Protein AF-A0A371PZ53-F1 (afdb_monomer_lite)

InterPro domains:
  IPR001845 HTH ArsR-type DNA-binding domain [SM00418] (107-179)
  IPR011991 ArsR-like helix-turn-helix domain [cd00090] (114-174)
  IPR036388 Winged helix-like DNA-binding domain superfamily [G3DSA:1.10.10.10] (114-191)
  IPR036390 Winged helix DNA-binding domain superfamily [SSF46785] (124-175)
  IPR051011 Metal-responsive transcriptional regulator [PTHR43132] (109-172)

Organism: Streptomyces inhibens (NCBI:txid2293571)

Foldseek 3Di:
DPPCPVVFVVLQVVQVVVLVVCCVPPNPQVSQCLQAVQWHQDPLAIGGPDPDGDGDDSPFDEAEAEGCPDPAWDWDADPVNPRTIYTYGYGDDPPDPRPRVLAFLVVVCVVLNRLLRSLQSVQQDWDFLVRSCVNVVHPSVVSVVSVVVCVVVQQWDWDDDPPTIIIHGDPVVVCVVPVSVPCVVPPPDDDDDDDDDDDDDDDDDDDDDDD

Sequence (211 aa):
MAPLWPSIVASAEADVDHRARIIARSGLHTALNSLHWQITYRCCALHLESEQQIGVAGSTDITLFPSALAHSWLVSVDPWQERGIYLIYPTRRPNGPDRSARGTDPLLGSVIGHSRSALLADLDVPRTTTQLADRQHLGSSTVSYHLTHLLRAGLVTRVREGSRVYYQRTANADRLCVRSTRDDGARGLRRDRPVRPAPRPAAYHEGVVSA

Structure (mmCIF, N/CA/C/O backbone):
data_AF-A0A371PZ53-F1
#
_entry.id   AF-A0A371PZ53-F1
#
loop_
_atom_site.group_PDB
_atom_site.id
_atom_site.type_symbol
_atom_site.label_atom_id
_atom_site.label_alt_id
_atom_site.label_comp_id
_atom_site.label_asym_id
_atom_site.label_entity_id
_atom_site.label_seq_id
_atom_site.pdbx_PDB_ins_code
_atom_site.Cartn_x
_atom_site.Cartn_y
_atom_site.Cartn_z
_atom_site.occupancy
_atom_site.B_iso_or_equiv
_atom_site.auth_seq_id
_atom_site.auth_comp_id
_atom_site.auth_asym_id
_atom_site.auth_atom_id
_atom_site.pdbx_PDB_model_num
ATOM 1 N N . MET A 1 1 ? 12.881 -24.826 14.738 1.00 50.72 1 MET A N 1
ATOM 2 C CA . MET A 1 1 ? 12.857 -23.608 13.898 1.00 50.72 1 MET A CA 1
ATOM 3 C C . MET A 1 1 ? 12.914 -24.067 12.450 1.00 50.72 1 MET A C 1
ATOM 5 O O . MET A 1 1 ? 13.962 -24.532 12.030 1.00 50.72 1 MET A O 1
ATOM 9 N N . ALA A 1 2 ? 11.787 -24.090 11.731 1.00 55.72 2 ALA A N 1
ATOM 10 C CA . ALA A 1 2 ? 11.793 -24.520 10.329 1.00 55.72 2 ALA A CA 1
ATOM 11 C C . ALA A 1 2 ? 12.641 -23.537 9.495 1.00 55.72 2 ALA A C 1
ATOM 13 O O . ALA A 1 2 ? 12.532 -22.330 9.732 1.00 55.72 2 ALA A O 1
ATOM 14 N N . PRO A 1 3 ? 13.487 -23.996 8.554 1.00 56.94 3 PRO A N 1
ATOM 15 C CA . PRO A 1 3 ? 14.277 -23.092 7.734 1.00 56.94 3 PRO A CA 1
ATOM 16 C C . PRO A 1 3 ? 13.325 -22.392 6.762 1.00 56.94 3 PRO A C 1
ATOM 18 O O . PRO A 1 3 ? 12.935 -22.947 5.745 1.00 56.94 3 PRO A O 1
ATOM 21 N N . LEU A 1 4 ? 12.912 -21.169 7.094 1.00 77.75 4 LEU A N 1
ATOM 22 C CA . LEU A 1 4 ? 12.041 -20.333 6.255 1.00 77.75 4 LEU A CA 1
ATOM 23 C C . LEU A 1 4 ? 12.749 -19.852 4.976 1.00 77.75 4 LEU A C 1
ATOM 25 O O . LEU A 1 4 ? 12.107 -19.339 4.063 1.00 77.75 4 LEU A O 1
ATOM 29 N N . TRP A 1 5 ? 14.06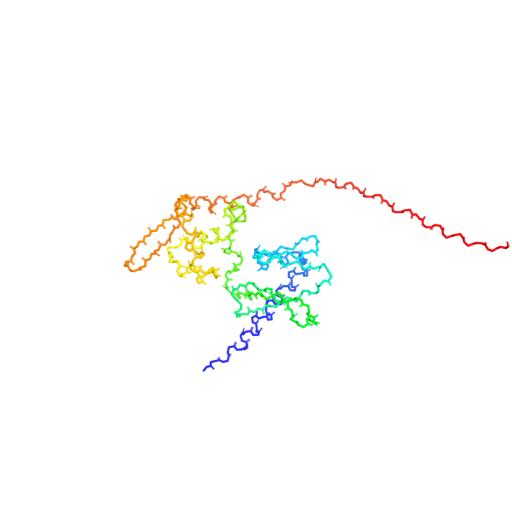9 -20.032 4.902 1.00 81.38 5 TRP A N 1
ATOM 30 C CA . TRP A 1 5 ? 14.922 -19.522 3.836 1.00 81.38 5 TRP A CA 1
ATOM 31 C C . TRP A 1 5 ? 14.533 -19.986 2.422 1.00 81.38 5 TRP A C 1
ATOM 33 O O . TRP A 1 5 ? 14.364 -19.119 1.566 1.00 81.38 5 TRP A O 1
ATOM 43 N N . PRO A 1 6 ? 14.278 -21.283 2.149 1.00 85.12 6 PRO A N 1
ATOM 44 C CA . PRO A 1 6 ? 13.849 -21.719 0.820 1.00 85.12 6 PRO A CA 1
ATOM 45 C C . PRO A 1 6 ? 12.535 -21.064 0.377 1.00 85.12 6 PRO A C 1
ATOM 47 O O . PRO A 1 6 ? 12.371 -20.735 -0.792 1.00 85.12 6 PRO A O 1
ATOM 50 N N . SER A 1 7 ? 11.615 -20.802 1.313 1.00 79.31 7 SER A N 1
ATOM 51 C CA . SER A 1 7 ? 10.360 -20.105 1.008 1.00 79.31 7 SER A CA 1
ATOM 52 C C . SER A 1 7 ? 10.575 -18.625 0.688 1.00 79.31 7 SER A C 1
ATOM 54 O O . SER A 1 7 ? 9.835 -18.075 -0.126 1.00 79.31 7 SER A O 1
ATOM 56 N N . ILE A 1 8 ? 11.546 -17.973 1.333 1.00 81.12 8 ILE A N 1
ATOM 57 C CA . ILE A 1 8 ? 11.903 -16.575 1.058 1.00 81.12 8 ILE A CA 1
ATOM 58 C C . ILE A 1 8 ? 12.501 -16.463 -0.346 1.00 81.12 8 ILE A C 1
ATOM 60 O O . ILE A 1 8 ? 12.058 -15.618 -1.122 1.00 81.12 8 ILE A O 1
ATOM 64 N N . VAL A 1 9 ? 13.446 -17.347 -0.682 1.00 85.31 9 VAL A N 1
ATOM 65 C CA . VAL A 1 9 ? 14.087 -17.390 -2.005 1.00 85.31 9 VAL A CA 1
ATOM 66 C C . VAL A 1 9 ? 13.053 -17.659 -3.098 1.00 85.31 9 VAL A C 1
ATOM 68 O O . VAL A 1 9 ? 12.928 -16.854 -4.018 1.00 85.31 9 VAL A O 1
ATOM 71 N N . ALA A 1 10 ? 12.221 -18.693 -2.940 1.00 84.94 10 ALA A N 1
ATOM 72 C CA . ALA A 1 10 ? 11.182 -19.024 -3.916 1.00 84.94 10 ALA A CA 1
ATOM 73 C C . ALA A 1 10 ? 10.180 -17.873 -4.136 1.00 84.94 10 ALA A C 1
ATOM 75 O O . ALA A 1 10 ? 9.709 -17.649 -5.251 1.00 84.94 10 ALA A O 1
ATOM 76 N N . SER A 1 11 ? 9.857 -17.113 -3.083 1.00 83.38 11 SER A N 1
ATOM 77 C CA . SER A 1 11 ? 8.980 -15.942 -3.194 1.00 83.38 11 SER A CA 1
ATOM 78 C C . SER A 1 11 ? 9.626 -14.797 -3.978 1.00 83.38 11 SER A C 1
ATOM 80 O O . SER A 1 11 ? 8.922 -14.084 -4.691 1.00 83.38 11 SER A O 1
ATOM 82 N N . ALA A 1 12 ? 10.939 -14.597 -3.839 1.00 86.75 12 ALA A N 1
ATOM 83 C CA . ALA A 1 12 ? 11.675 -13.588 -4.597 1.00 86.75 12 ALA A CA 1
ATOM 84 C C . ALA A 1 12 ? 11.801 -13.985 -6.075 1.00 86.75 12 ALA A C 1
ATOM 86 O O . ALA A 1 12 ? 11.483 -13.180 -6.947 1.00 86.75 12 ALA A O 1
ATOM 87 N N . GLU A 1 13 ? 12.172 -15.236 -6.357 1.00 88.44 13 GLU A N 1
ATOM 88 C CA . GLU A 1 13 ? 12.286 -15.770 -7.723 1.00 88.44 13 GLU A CA 1
ATOM 89 C C . GLU A 1 13 ? 10.956 -15.684 -8.483 1.00 88.44 13 GLU A C 1
ATOM 91 O O . GLU A 1 13 ? 10.903 -15.164 -9.598 1.00 88.44 13 GLU A O 1
ATOM 96 N N . ALA A 1 14 ? 9.850 -16.093 -7.851 1.00 86.62 14 ALA A N 1
ATOM 97 C CA . ALA A 1 14 ? 8.524 -16.017 -8.461 1.00 86.62 14 ALA A CA 1
ATOM 98 C C . ALA A 1 14 ? 8.103 -14.577 -8.813 1.00 86.62 14 ALA A C 1
ATOM 100 O O . ALA A 1 14 ? 7.378 -14.360 -9.793 1.00 86.62 14 ALA A O 1
ATOM 101 N N . ASP A 1 15 ? 8.535 -13.593 -8.020 1.00 87.31 15 ASP A N 1
ATOM 102 C CA . ASP A 1 15 ? 8.270 -12.178 -8.271 1.00 87.31 15 ASP A CA 1
ATOM 103 C C . ASP A 1 15 ? 9.119 -11.644 -9.438 1.00 87.31 15 ASP A C 1
ATOM 105 O O . ASP A 1 15 ? 8.566 -11.024 -10.353 1.00 87.31 15 ASP A O 1
ATOM 109 N N . VAL A 1 16 ? 10.417 -11.978 -9.479 1.00 90.12 16 VAL A N 1
ATOM 110 C CA . VAL A 1 16 ? 11.316 -11.652 -10.605 1.00 90.12 16 VAL A CA 1
ATOM 111 C C . VAL A 1 16 ? 10.749 -12.187 -11.919 1.00 90.12 16 VAL A C 1
ATOM 113 O O . VAL A 1 16 ? 10.573 -11.429 -12.876 1.00 90.12 16 VAL A O 1
ATOM 116 N N . ASP A 1 17 ? 10.366 -13.461 -11.945 1.00 91.19 17 ASP A N 1
ATOM 117 C CA . ASP A 1 17 ? 9.767 -14.115 -13.108 1.00 91.19 17 ASP A CA 1
ATOM 118 C C . ASP A 1 17 ? 8.481 -13.427 -13.574 1.00 91.19 17 ASP A C 1
ATOM 120 O O . ASP A 1 17 ? 8.211 -13.269 -14.771 1.00 91.19 17 ASP A O 1
ATOM 124 N N . HIS A 1 18 ? 7.640 -13.026 -12.623 1.00 85.81 18 HIS A N 1
ATOM 125 C CA . HIS A 1 18 ? 6.402 -12.327 -12.925 1.00 85.81 18 HIS A CA 1
ATOM 126 C C . HIS A 1 18 ? 6.668 -10.960 -13.557 1.00 85.81 18 HIS A C 1
ATOM 128 O O . HIS A 1 18 ? 6.045 -10.630 -14.571 1.00 85.81 18 HIS A O 1
ATOM 134 N N . ARG A 1 19 ? 7.621 -10.196 -13.018 1.00 87.44 19 ARG A N 1
ATOM 135 C CA . ARG A 1 19 ? 7.983 -8.879 -13.557 1.00 87.44 19 ARG A CA 1
ATOM 136 C C . ARG A 1 19 ? 8.642 -8.978 -14.914 1.00 87.44 19 ARG A C 1
ATO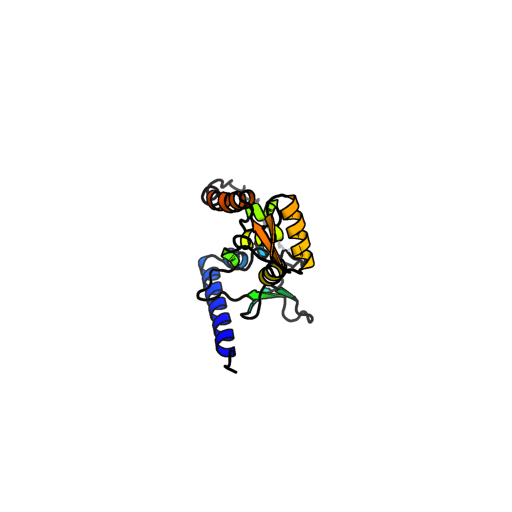M 138 O O . ARG A 1 19 ? 8.263 -8.220 -15.800 1.00 87.44 19 ARG A O 1
ATOM 145 N N . ALA A 1 20 ? 9.532 -9.946 -15.111 1.00 89.69 20 ALA A N 1
ATOM 146 C CA . ALA A 1 20 ? 10.121 -10.218 -16.416 1.00 89.69 20 ALA A CA 1
ATOM 147 C C . ALA A 1 20 ? 9.029 -10.462 -17.473 1.00 89.69 20 ALA A C 1
ATOM 149 O O . ALA A 1 20 ? 9.076 -9.888 -18.561 1.00 89.69 20 ALA A O 1
ATOM 150 N N . ARG A 1 21 ? 7.975 -11.219 -17.128 1.00 90.19 21 ARG A N 1
ATOM 151 C CA . ARG A 1 21 ? 6.821 -11.432 -18.020 1.00 90.19 21 ARG A CA 1
ATOM 152 C C . ARG A 1 21 ? 6.016 -10.162 -18.298 1.00 90.19 21 ARG A C 1
ATOM 154 O O . ARG A 1 21 ? 5.592 -9.982 -19.437 1.00 90.19 21 ARG A O 1
ATOM 161 N N . ILE A 1 22 ? 5.776 -9.301 -17.304 1.00 86.06 22 ILE A N 1
ATOM 162 C CA . ILE A 1 22 ? 5.070 -8.025 -17.532 1.00 86.06 22 ILE A CA 1
ATOM 163 C C . ILE A 1 22 ? 5.912 -7.114 -18.424 1.00 86.06 22 ILE A C 1
ATOM 165 O O . ILE A 1 22 ? 5.385 -6.572 -19.389 1.00 86.06 22 ILE A O 1
ATOM 169 N N . ILE A 1 23 ? 7.213 -6.995 -18.155 1.00 89.56 23 ILE A N 1
ATOM 170 C CA . ILE A 1 23 ? 8.131 -6.188 -18.968 1.00 89.56 23 ILE A CA 1
ATOM 171 C C . ILE A 1 23 ? 8.127 -6.688 -20.414 1.00 89.56 23 ILE A C 1
ATOM 173 O O . ILE A 1 23 ? 7.959 -5.890 -21.332 1.00 89.56 23 ILE A O 1
ATOM 177 N N . ALA A 1 24 ? 8.234 -8.000 -20.623 1.00 91.44 24 ALA A N 1
ATOM 178 C CA . ALA A 1 24 ? 8.249 -8.584 -21.961 1.00 91.44 24 ALA A CA 1
ATOM 179 C C . ALA A 1 24 ? 6.931 -8.385 -22.734 1.00 91.44 24 ALA A C 1
ATOM 181 O O . ALA A 1 24 ? 6.951 -8.288 -23.957 1.00 91.44 24 ALA A O 1
ATOM 182 N N . ARG A 1 25 ? 5.780 -8.340 -22.046 1.00 89.38 25 ARG A N 1
ATOM 183 C CA . ARG A 1 25 ? 4.449 -8.269 -22.684 1.00 89.38 25 ARG A CA 1
ATOM 184 C C . ARG A 1 25 ? 3.892 -6.856 -22.812 1.00 89.38 25 ARG A C 1
ATOM 186 O O . ARG A 1 25 ? 3.191 -6.560 -23.772 1.00 89.38 25 ARG A O 1
ATOM 193 N N . SER A 1 26 ? 4.148 -6.019 -21.818 1.00 84.44 26 SER A N 1
ATOM 194 C CA . SER A 1 26 ? 3.513 -4.708 -21.638 1.00 84.44 26 SER A CA 1
ATOM 195 C C . SER A 1 26 ? 4.531 -3.575 -21.509 1.00 84.44 26 SER A C 1
ATOM 197 O O . SER A 1 26 ? 4.156 -2.409 -21.418 1.00 84.44 26 SER A O 1
ATOM 199 N N . GLY A 1 27 ? 5.824 -3.898 -21.530 1.00 84.62 27 GLY A N 1
ATOM 200 C CA . GLY A 1 27 ? 6.903 -2.932 -21.418 1.00 84.62 27 GLY A CA 1
ATOM 201 C C . GLY A 1 27 ? 7.208 -2.518 -19.979 1.00 84.62 27 GLY A C 1
ATOM 202 O O . GLY A 1 27 ? 6.502 -2.833 -19.016 1.00 84.62 27 GLY A O 1
ATOM 203 N N . LEU A 1 28 ? 8.301 -1.768 -19.846 1.00 84.50 28 LEU A N 1
ATOM 204 C CA . LEU A 1 28 ? 8.824 -1.310 -18.560 1.00 84.50 28 LEU A CA 1
ATOM 205 C C . LEU A 1 28 ? 7.860 -0.356 -17.838 1.00 84.50 28 LEU A C 1
ATOM 207 O O . LEU A 1 28 ? 7.739 -0.410 -16.617 1.00 84.50 28 LEU A O 1
ATOM 211 N N . HIS A 1 29 ? 7.130 0.475 -18.589 1.00 83.50 29 HIS A N 1
ATOM 212 C CA . HIS A 1 29 ? 6.171 1.421 -18.023 1.00 83.50 29 HIS A CA 1
ATOM 213 C C . HIS A 1 29 ? 5.084 0.723 -17.205 1.00 83.50 29 HIS A C 1
ATOM 215 O O . HIS A 1 29 ? 4.845 1.100 -16.060 1.00 83.50 29 HIS A O 1
ATOM 221 N N . THR A 1 30 ? 4.459 -0.321 -17.745 1.00 79.06 30 THR A N 1
ATOM 222 C CA . THR A 1 30 ? 3.431 -1.071 -17.016 1.00 79.06 30 THR A CA 1
ATOM 223 C C . THR A 1 30 ? 4.013 -1.786 -15.800 1.00 79.06 30 THR A C 1
ATOM 225 O O . THR A 1 30 ? 3.414 -1.744 -14.731 1.00 79.06 30 THR A O 1
ATOM 228 N N . ALA A 1 31 ? 5.196 -2.393 -15.932 1.00 84.19 31 ALA A N 1
ATOM 229 C CA . ALA A 1 31 ? 5.825 -3.136 -14.841 1.00 84.19 31 ALA A CA 1
ATOM 230 C C . ALA A 1 31 ? 6.238 -2.252 -13.654 1.00 84.19 31 ALA A C 1
ATOM 232 O O . ALA A 1 31 ? 6.094 -2.659 -12.501 1.00 84.19 31 ALA A O 1
ATOM 233 N N . LEU A 1 32 ? 6.761 -1.051 -13.922 1.00 81.50 32 LEU A N 1
ATOM 234 C CA . LEU A 1 32 ? 7.192 -0.136 -12.867 1.00 81.50 32 LEU A CA 1
ATOM 235 C C . LEU A 1 32 ? 6.006 0.559 -12.194 1.00 81.50 32 LEU A C 1
ATOM 237 O O . LEU A 1 32 ? 5.985 0.665 -10.972 1.00 81.50 32 LEU A O 1
ATOM 241 N N . ASN A 1 33 ? 4.990 0.966 -12.958 1.00 78.00 33 ASN A N 1
ATOM 242 C CA . ASN A 1 33 ? 3.790 1.588 -12.385 1.00 78.00 33 ASN A CA 1
ATOM 243 C C . ASN A 1 33 ? 2.895 0.586 -11.629 1.00 78.00 33 ASN A C 1
ATOM 245 O O . ASN A 1 33 ? 2.035 1.002 -10.859 1.00 78.00 33 ASN A O 1
ATOM 249 N N . SER A 1 34 ? 3.101 -0.727 -11.794 1.00 74.69 34 SER A N 1
ATOM 250 C CA . SER A 1 34 ? 2.410 -1.749 -10.997 1.00 74.69 34 SER A CA 1
ATOM 251 C C . SER A 1 34 ? 3.117 -2.086 -9.676 1.00 74.69 34 SER A C 1
ATOM 253 O O . SER A 1 34 ? 2.606 -2.903 -8.913 1.00 74.69 34 SER A O 1
ATOM 255 N N . LEU A 1 35 ? 4.305 -1.525 -9.402 1.00 74.44 35 LEU A N 1
ATOM 256 C CA . LEU A 1 35 ? 5.069 -1.812 -8.179 1.00 74.44 35 LEU A CA 1
ATOM 257 C C . LEU A 1 35 ? 4.385 -1.256 -6.932 1.00 74.44 35 LEU A C 1
ATOM 259 O O . LEU A 1 35 ? 4.203 -1.970 -5.947 1.00 74.44 35 LEU A O 1
ATOM 263 N N . HIS A 1 36 ? 4.067 0.035 -6.959 1.00 69.75 36 HIS A N 1
ATOM 264 C CA . HIS A 1 36 ? 3.503 0.747 -5.824 1.00 69.75 36 HIS A CA 1
ATOM 265 C C . HIS A 1 36 ? 2.937 2.096 -6.277 1.00 69.75 36 HIS A C 1
ATOM 267 O O . HIS A 1 36 ? 3.492 2.723 -7.170 1.00 69.75 36 HIS A O 1
ATOM 273 N N . TRP A 1 37 ? 1.882 2.583 -5.623 1.00 63.44 37 TRP A N 1
ATOM 274 C CA . TRP A 1 37 ? 1.213 3.836 -6.001 1.00 63.44 37 TRP A CA 1
ATOM 275 C C . TRP A 1 37 ? 2.108 5.084 -5.870 1.00 63.44 37 TRP A C 1
ATOM 277 O O . TRP A 1 37 ? 1.959 6.026 -6.635 1.00 63.44 37 TRP A O 1
ATOM 287 N N . GLN A 1 38 ? 3.075 5.073 -4.946 1.00 64.00 38 GLN A N 1
ATOM 288 C CA . GLN A 1 38 ? 4.083 6.143 -4.789 1.00 64.00 38 GLN A CA 1
ATOM 289 C C . GLN A 1 38 ? 5.182 6.111 -5.861 1.00 64.00 38 GLN A C 1
ATOM 291 O O . GLN A 1 38 ? 6.080 6.950 -5.840 1.00 64.00 38 GLN A O 1
ATOM 296 N N . ILE A 1 39 ? 5.157 5.130 -6.764 1.00 72.94 39 ILE A N 1
ATOM 297 C CA . ILE A 1 39 ? 6.153 4.958 -7.816 1.00 72.94 39 ILE A CA 1
ATOM 298 C C . ILE A 1 39 ? 5.478 5.268 -9.140 1.00 72.94 39 ILE A C 1
ATOM 300 O O . ILE A 1 39 ? 4.551 4.580 -9.557 1.00 72.94 39 ILE A O 1
ATOM 304 N N . THR A 1 40 ? 5.952 6.308 -9.814 1.00 74.50 40 THR A N 1
ATOM 305 C CA . THR A 1 40 ? 5.458 6.687 -11.136 1.00 74.50 40 THR A CA 1
ATOM 306 C C . THR A 1 40 ? 6.601 6.671 -12.133 1.00 74.50 40 THR A C 1
ATOM 308 O O . THR A 1 40 ? 7.548 7.442 -12.003 1.00 74.50 40 THR A O 1
ATOM 311 N N . TYR A 1 41 ? 6.504 5.845 -13.168 1.00 78.31 41 TYR A N 1
ATOM 312 C CA . TYR A 1 41 ? 7.442 5.865 -14.287 1.00 78.31 41 TYR A CA 1
ATOM 313 C C . TYR A 1 41 ? 6.821 6.565 -15.494 1.00 78.31 41 TYR A C 1
ATOM 315 O O . TYR A 1 41 ? 5.842 6.078 -16.066 1.00 78.31 41 TYR A O 1
ATOM 323 N N . ARG A 1 42 ? 7.393 7.698 -15.907 1.00 78.62 42 ARG A N 1
ATOM 324 C CA . ARG A 1 42 ? 6.938 8.495 -17.062 1.00 78.62 42 ARG A CA 1
ATOM 325 C C . ARG A 1 42 ? 8.123 9.192 -17.717 1.00 78.62 42 ARG A C 1
ATOM 327 O O . ARG A 1 42 ? 9.091 9.501 -17.038 1.00 78.62 42 ARG A O 1
ATOM 334 N N . CYS A 1 43 ? 8.040 9.462 -19.018 1.00 78.75 43 CYS A N 1
ATOM 335 C CA . CYS A 1 43 ? 9.083 10.189 -19.756 1.00 78.75 43 CYS A CA 1
ATOM 336 C C . CYS A 1 43 ? 10.506 9.638 -19.515 1.00 78.75 43 CYS A C 1
ATOM 338 O O . CYS A 1 43 ? 11.448 10.408 -19.360 1.00 78.75 43 CYS A O 1
ATOM 340 N N . CYS A 1 44 ? 10.643 8.310 -19.431 1.00 76.44 44 CYS A N 1
ATOM 341 C CA . CYS A 1 44 ? 11.898 7.614 -19.124 1.00 76.44 44 CYS A CA 1
ATOM 342 C C . CYS A 1 44 ? 12.530 7.951 -17.757 1.00 76.44 44 CYS A C 1
ATOM 344 O O . CYS A 1 44 ? 13.711 7.692 -17.553 1.00 76.44 44 CYS A O 1
ATOM 346 N N . ALA A 1 45 ? 11.750 8.476 -16.811 1.00 74.69 45 ALA A N 1
ATOM 347 C CA . ALA A 1 45 ? 12.183 8.801 -15.458 1.00 74.69 45 ALA A CA 1
ATOM 348 C C . ALA A 1 45 ? 11.303 8.102 -14.412 1.00 74.69 45 ALA A C 1
ATOM 350 O O . ALA A 1 45 ? 10.076 8.028 -14.549 1.00 74.69 45 ALA A O 1
ATOM 351 N N . LEU A 1 46 ? 11.940 7.598 -13.352 1.00 76.06 46 LEU A N 1
ATOM 352 C CA . LEU A 1 46 ? 11.257 7.060 -12.180 1.00 76.06 46 LEU A CA 1
ATOM 353 C C . LEU A 1 46 ? 11.066 8.177 -11.150 1.00 76.06 46 LEU A C 1
ATOM 355 O O . LEU A 1 46 ? 12.030 8.770 -10.675 1.00 76.06 46 LEU A O 1
ATOM 359 N N . HIS A 1 47 ? 9.817 8.449 -10.797 1.00 72.19 47 HIS A N 1
ATOM 360 C CA . HIS A 1 47 ? 9.440 9.389 -9.753 1.00 72.19 47 HIS A CA 1
ATOM 361 C C . HIS A 1 47 ? 8.969 8.625 -8.521 1.00 72.19 47 HIS A C 1
ATOM 363 O O . HIS A 1 47 ? 8.172 7.692 -8.626 1.00 72.19 47 HIS A O 1
ATOM 369 N N . LEU A 1 48 ? 9.456 9.052 -7.361 1.00 71.50 48 LEU A N 1
ATOM 370 C CA . LEU A 1 48 ? 9.174 8.451 -6.065 1.00 71.50 48 LEU A CA 1
ATOM 371 C C . LEU A 1 48 ? 8.535 9.525 -5.184 1.00 71.50 48 LEU A C 1
ATOM 373 O O . LEU A 1 48 ? 9.160 10.547 -4.899 1.00 71.50 48 LEU A O 1
ATOM 377 N N . GLU A 1 49 ? 7.286 9.318 -4.776 1.00 58.47 49 GLU A N 1
ATOM 378 C CA . GLU A 1 49 ? 6.598 10.202 -3.833 1.00 58.47 49 GLU A CA 1
ATOM 379 C C . GLU A 1 49 ? 7.058 9.857 -2.408 1.00 58.47 49 GLU A C 1
ATOM 381 O O . GLU A 1 49 ? 6.460 9.031 -1.720 1.00 58.47 49 GLU A O 1
ATOM 386 N N . SER A 1 50 ? 8.178 10.450 -1.993 1.00 55.31 50 SER A N 1
ATOM 387 C CA . SER A 1 50 ? 8.740 10.370 -0.640 1.00 55.31 50 SER A CA 1
ATOM 388 C C . SER A 1 50 ? 8.740 11.761 -0.002 1.00 55.31 50 SER A C 1
ATOM 390 O O . SER A 1 50 ? 8.849 12.764 -0.706 1.00 55.31 50 SER A O 1
ATOM 392 N N . GLU A 1 51 ? 8.672 11.837 1.333 1.00 47.16 51 GLU A N 1
ATOM 393 C CA . GLU A 1 51 ? 8.905 13.102 2.054 1.00 47.16 51 GLU A CA 1
ATOM 394 C C . GLU A 1 51 ? 10.321 13.656 1.811 1.00 47.16 51 GLU A C 1
ATOM 396 O O . GLU A 1 51 ? 10.576 14.843 2.005 1.00 47.16 51 GLU A O 1
ATOM 401 N N . GLN A 1 52 ? 11.234 12.814 1.318 1.00 42.59 52 GLN A N 1
ATOM 402 C CA . GLN A 1 52 ? 12.523 13.219 0.774 1.00 42.59 52 GLN A CA 1
ATOM 403 C C . GLN A 1 52 ? 12.469 13.190 -0.759 1.00 42.59 52 GLN A C 1
ATOM 405 O O . GLN A 1 52 ? 12.317 12.127 -1.361 1.00 42.59 52 GLN A O 1
ATOM 410 N N . GLN A 1 53 ? 12.620 14.348 -1.409 1.00 45.53 53 GLN A N 1
ATOM 411 C CA . GLN A 1 53 ? 12.761 14.425 -2.866 1.00 45.53 53 GLN A CA 1
ATOM 412 C C . GLN A 1 53 ? 14.098 13.807 -3.293 1.00 45.53 53 GLN A C 1
ATOM 414 O O . GLN A 1 53 ? 15.130 14.474 -3.303 1.00 45.53 53 GLN A O 1
ATOM 419 N N . ILE A 1 54 ? 14.086 12.525 -3.660 1.00 52.75 54 ILE A N 1
ATOM 420 C CA . ILE A 1 54 ? 15.239 11.863 -4.273 1.00 52.75 54 ILE A CA 1
ATOM 421 C C . ILE A 1 54 ? 15.098 12.014 -5.789 1.00 52.75 54 ILE A C 1
ATOM 423 O O . ILE A 1 54 ? 14.313 11.317 -6.432 1.00 52.75 54 ILE A O 1
ATOM 427 N N . GLY A 1 55 ? 15.834 12.967 -6.360 1.00 51.38 55 GLY A N 1
ATOM 428 C CA . GLY A 1 55 ? 15.969 13.106 -7.806 1.00 51.38 55 GLY A CA 1
ATOM 429 C C . GLY A 1 55 ? 16.973 12.088 -8.334 1.00 51.38 55 GLY A C 1
ATOM 430 O O . GLY A 1 55 ? 18.165 12.210 -8.067 1.00 51.38 55 GLY A O 1
ATOM 431 N N . VAL A 1 56 ? 16.503 11.092 -9.083 1.00 56.81 56 VAL A N 1
ATOM 432 C CA . VAL A 1 56 ? 17.375 10.145 -9.788 1.00 56.81 56 VAL A CA 1
ATOM 433 C C . VAL A 1 56 ? 17.594 10.658 -11.208 1.00 56.81 56 VAL A C 1
ATOM 435 O O . VAL A 1 56 ? 16.630 10.864 -11.947 1.00 56.81 56 VAL A O 1
ATOM 438 N N . ALA A 1 57 ? 18.849 10.903 -11.589 1.00 55.88 57 ALA A N 1
ATOM 439 C CA . ALA A 1 57 ? 19.186 11.280 -12.958 1.00 55.88 57 ALA A CA 1
ATOM 440 C C . ALA A 1 57 ? 18.879 10.114 -13.916 1.00 55.88 57 ALA A C 1
ATOM 442 O O . ALA A 1 57 ? 19.055 8.950 -13.567 1.00 55.88 57 ALA A O 1
ATOM 443 N N . GLY A 1 58 ? 18.445 10.415 -15.143 1.00 54.91 58 GLY A N 1
ATOM 444 C CA . GLY A 1 58 ? 18.020 9.401 -16.123 1.00 54.91 58 GLY A CA 1
ATOM 445 C C . GLY A 1 58 ? 19.112 8.424 -16.590 1.00 54.91 58 GLY A C 1
ATOM 446 O O . GLY A 1 58 ? 18.809 7.510 -17.347 1.00 54.91 58 GLY A O 1
ATOM 447 N N . SER A 1 59 ? 20.362 8.610 -16.157 1.00 62.19 59 SER A N 1
ATOM 448 C CA . SER A 1 59 ? 21.512 7.750 -16.458 1.00 62.19 59 SER A CA 1
ATOM 449 C C . SER A 1 59 ? 21.937 6.855 -15.287 1.00 62.19 59 SER A C 1
ATOM 451 O O . SER A 1 59 ? 23.017 6.276 -15.337 1.00 62.19 59 SER A O 1
ATOM 453 N N . THR A 1 60 ? 21.159 6.795 -14.204 1.00 67.81 60 THR A N 1
ATOM 454 C CA . THR A 1 60 ? 21.484 5.971 -13.034 1.00 67.81 60 THR A CA 1
ATOM 455 C C . THR A 1 60 ? 20.785 4.621 -13.116 1.00 67.81 60 THR A C 1
ATOM 457 O O . THR A 1 60 ? 19.561 4.558 -13.238 1.00 67.81 60 THR A O 1
ATOM 460 N N . ASP A 1 61 ? 21.558 3.545 -12.988 1.00 75.38 61 ASP A N 1
ATOM 461 C CA . ASP A 1 61 ? 21.013 2.195 -12.927 1.00 75.38 61 ASP A CA 1
ATOM 462 C C . ASP A 1 61 ? 20.190 2.001 -11.648 1.00 75.38 61 ASP A C 1
ATOM 464 O O . ASP A 1 61 ? 20.641 2.277 -10.528 1.00 75.38 61 ASP A O 1
ATOM 468 N N . ILE A 1 62 ? 18.959 1.520 -11.830 1.00 78.69 62 ILE A N 1
ATOM 469 C CA . ILE A 1 62 ? 18.047 1.170 -10.743 1.00 78.69 62 ILE A CA 1
ATOM 470 C C . ILE A 1 62 ? 17.903 -0.345 -10.711 1.00 78.69 62 ILE A C 1
ATOM 472 O O . ILE A 1 62 ? 17.381 -0.958 -11.643 1.00 78.69 62 ILE A O 1
ATOM 476 N N . THR A 1 63 ? 18.311 -0.942 -9.598 1.00 85.38 63 THR A N 1
ATOM 477 C CA . THR A 1 63 ? 18.134 -2.366 -9.335 1.00 85.38 63 THR A CA 1
ATOM 478 C C . THR A 1 63 ? 16.844 -2.598 -8.557 1.00 85.38 63 THR A C 1
ATOM 480 O O . THR A 1 63 ? 16.644 -2.075 -7.460 1.00 85.38 63 THR A O 1
ATOM 483 N N . LEU A 1 64 ? 15.964 -3.421 -9.121 1.00 85.62 64 LEU A N 1
ATOM 484 C CA . LEU A 1 64 ? 14.739 -3.878 -8.474 1.00 85.62 64 LEU A CA 1
ATOM 485 C C . LEU A 1 64 ? 15.052 -5.036 -7.520 1.00 85.62 64 LEU A C 1
ATOM 487 O O . LEU A 1 64 ? 15.493 -6.094 -7.962 1.00 85.62 64 LEU A O 1
ATOM 491 N N . PHE A 1 65 ? 14.776 -4.858 -6.228 1.00 87.06 65 PHE A N 1
ATOM 492 C CA . PHE A 1 65 ? 15.035 -5.857 -5.193 1.00 87.06 65 PHE A CA 1
ATOM 493 C C . PHE A 1 65 ? 13.723 -6.336 -4.537 1.00 87.06 65 PHE A C 1
ATOM 495 O O . PHE A 1 65 ? 13.224 -5.708 -3.596 1.00 87.06 65 PHE A O 1
ATOM 502 N N . PRO A 1 66 ? 13.128 -7.445 -5.010 1.00 87.06 66 PRO A N 1
ATOM 503 C CA . PRO A 1 66 ? 11.962 -8.026 -4.360 1.00 87.06 66 PRO A CA 1
ATOM 504 C C . PRO A 1 66 ? 12.355 -8.636 -3.011 1.00 87.06 66 PRO A C 1
ATOM 506 O O . PRO A 1 66 ? 13.308 -9.405 -2.911 1.00 87.06 66 PRO A O 1
ATOM 509 N N . SER A 1 67 ? 11.596 -8.330 -1.963 1.00 82.12 67 SER A N 1
ATOM 510 C CA . SER A 1 67 ? 11.834 -8.852 -0.619 1.00 82.12 67 SER A CA 1
ATOM 511 C C . SER A 1 67 ? 10.548 -9.373 0.013 1.00 82.12 67 SER A C 1
ATOM 513 O O . SER A 1 67 ? 9.569 -8.646 0.167 1.00 82.12 67 SER A O 1
ATOM 515 N N . ALA A 1 68 ? 10.562 -10.638 0.440 1.00 76.75 68 ALA A N 1
ATOM 516 C CA . ALA A 1 68 ? 9.468 -11.233 1.214 1.00 76.75 68 ALA A CA 1
ATOM 517 C C . ALA A 1 68 ? 9.373 -10.670 2.645 1.00 76.75 68 ALA A C 1
ATOM 519 O O . ALA A 1 68 ? 8.367 -10.871 3.327 1.00 76.75 68 ALA A O 1
ATOM 520 N N . LEU A 1 69 ? 10.421 -9.965 3.088 1.00 74.19 69 LEU A N 1
ATOM 521 C CA . LEU A 1 69 ? 10.523 -9.319 4.397 1.00 74.19 69 LEU A CA 1
ATOM 522 C C . LEU A 1 69 ? 10.195 -7.819 4.336 1.00 74.19 69 LEU A C 1
ATOM 524 O O . LEU A 1 69 ? 10.015 -7.189 5.378 1.00 74.19 69 LEU A O 1
ATOM 528 N N . ALA A 1 70 ? 10.124 -7.232 3.137 1.00 65.56 70 ALA A N 1
ATOM 529 C CA . ALA A 1 70 ? 9.712 -5.847 2.964 1.00 65.56 70 ALA A CA 1
ATOM 530 C C . ALA A 1 70 ? 8.200 -5.712 3.175 1.00 65.56 70 ALA A C 1
ATOM 532 O O . ALA A 1 70 ? 7.404 -6.530 2.712 1.00 65.56 70 ALA A O 1
ATOM 533 N N . HIS A 1 71 ? 7.812 -4.657 3.885 1.00 59.31 71 HIS A N 1
ATOM 534 C CA . HIS A 1 71 ? 6.415 -4.355 4.195 1.00 59.31 71 HIS A CA 1
ATOM 535 C C . HIS A 1 71 ? 5.893 -3.148 3.395 1.00 59.31 71 HIS A C 1
ATOM 537 O O . HIS A 1 71 ? 4.707 -3.089 3.074 1.00 59.31 71 HIS A O 1
ATOM 543 N N . SER A 1 72 ? 6.797 -2.251 2.992 1.00 61.31 72 SER A N 1
ATOM 544 C CA . SER A 1 72 ? 6.594 -1.141 2.058 1.00 61.31 72 SER A CA 1
ATOM 545 C C . SER A 1 72 ? 7.737 -1.108 1.038 1.00 61.31 72 SER A C 1
ATOM 547 O O . SER A 1 72 ? 8.697 -1.876 1.147 1.00 61.31 72 SER A O 1
ATOM 549 N N . TRP A 1 73 ? 7.646 -0.226 0.043 1.00 67.44 73 TRP A N 1
ATOM 550 C CA . TRP A 1 73 ? 8.796 0.093 -0.799 1.00 67.44 73 TRP A CA 1
ATOM 551 C C . TRP A 1 73 ? 9.807 0.937 -0.008 1.00 67.44 73 TRP A C 1
ATOM 553 O O . TRP A 1 73 ? 9.432 1.704 0.882 1.00 67.44 73 TRP A O 1
ATOM 563 N N . LEU A 1 74 ? 11.086 0.766 -0.323 1.00 67.19 74 LEU A N 1
ATOM 564 C CA . LEU A 1 74 ? 12.206 1.511 0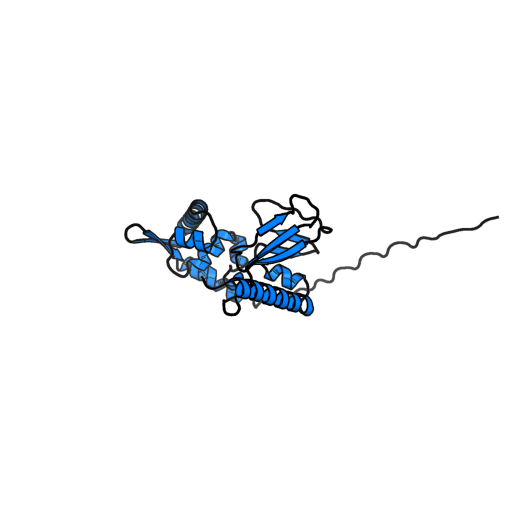.235 1.00 67.19 74 LEU A CA 1
ATOM 565 C C . LEU A 1 74 ? 13.188 1.797 -0.899 1.00 67.19 74 LEU A C 1
ATOM 567 O O . LEU A 1 74 ? 13.544 0.897 -1.660 1.00 67.19 74 LEU A O 1
ATOM 571 N N . VAL A 1 75 ? 13.646 3.040 -0.990 1.00 69.88 75 VAL A N 1
ATOM 572 C CA . VAL A 1 75 ? 14.770 3.404 -1.856 1.00 69.88 75 VAL A CA 1
ATOM 573 C C . VAL A 1 75 ? 16.018 3.417 -0.997 1.00 69.88 75 VAL A C 1
ATOM 575 O O . VAL A 1 75 ? 16.069 4.113 0.015 1.00 69.88 75 VAL A O 1
ATOM 578 N N . SER A 1 76 ? 17.015 2.640 -1.396 1.00 67.12 76 SER A N 1
ATOM 579 C CA . SER A 1 76 ? 18.334 2.652 -0.782 1.00 67.12 76 SER A CA 1
ATOM 580 C C . SER A 1 76 ? 19.349 3.052 -1.841 1.00 67.12 76 SER A C 1
ATOM 582 O O . SER A 1 76 ? 19.384 2.486 -2.931 1.00 67.12 76 SER A O 1
ATOM 584 N N . VAL A 1 77 ? 20.145 4.068 -1.528 1.00 64.12 77 VAL A N 1
ATOM 585 C CA . VAL A 1 77 ? 21.299 4.450 -2.338 1.00 64.12 77 VAL A CA 1
ATOM 586 C C . VAL A 1 77 ? 22.503 3.758 -1.723 1.00 64.12 77 VAL A C 1
ATOM 588 O O . VAL A 1 77 ? 22.681 3.831 -0.505 1.00 64.12 77 VAL A O 1
ATOM 591 N N . ASP A 1 78 ? 23.298 3.076 -2.545 1.00 62.94 78 ASP A N 1
ATOM 592 C CA . ASP A 1 78 ? 24.567 2.513 -2.094 1.00 62.94 78 ASP A CA 1
ATOM 593 C C . ASP A 1 78 ? 25.439 3.634 -1.488 1.00 62.94 78 ASP A C 1
ATOM 595 O O . ASP A 1 78 ? 25.776 4.584 -2.205 1.00 62.94 78 ASP A O 1
ATOM 599 N N . PRO A 1 79 ? 25.800 3.572 -0.190 1.00 52.84 79 PRO A N 1
ATOM 600 C CA . PRO A 1 79 ? 26.606 4.610 0.446 1.00 52.84 79 PRO A CA 1
ATOM 601 C C . PRO A 1 79 ? 28.013 4.721 -0.155 1.00 52.84 79 PRO A C 1
ATOM 603 O O . PRO A 1 79 ? 28.639 5.77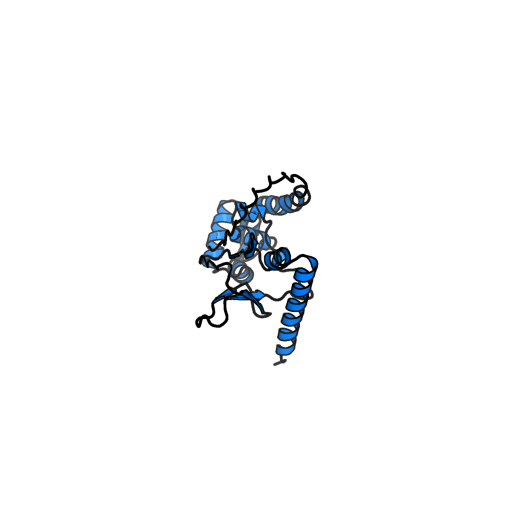0 -0.014 1.00 52.84 79 PRO A O 1
ATOM 606 N N . TRP A 1 80 ? 28.492 3.685 -0.852 1.00 60.00 80 TRP A N 1
ATOM 607 C CA . TRP A 1 80 ? 29.769 3.709 -1.568 1.00 60.00 80 TRP A CA 1
ATOM 608 C C . TRP A 1 80 ? 29.635 4.131 -3.037 1.00 60.00 80 TRP A C 1
ATOM 610 O O . TRP A 1 80 ? 30.644 4.275 -3.714 1.00 60.00 80 TRP A O 1
ATOM 620 N N . GLN A 1 81 ? 28.411 4.381 -3.525 1.00 57.66 81 GLN A N 1
ATOM 621 C CA . GLN A 1 81 ? 28.105 4.790 -4.907 1.00 57.66 81 GLN A CA 1
ATOM 622 C C . GLN A 1 81 ? 28.609 3.825 -6.001 1.00 57.66 81 GLN A C 1
ATOM 624 O O . GLN A 1 81 ? 28.557 4.160 -7.182 1.00 57.66 81 GLN A O 1
ATOM 629 N N . GLU A 1 82 ? 29.050 2.617 -5.643 1.00 58.59 82 GLU A N 1
ATOM 630 C CA . GLU A 1 82 ? 29.624 1.650 -6.585 1.00 58.59 82 GLU A CA 1
ATOM 631 C C . GLU A 1 82 ? 28.545 0.834 -7.308 1.00 58.59 82 GLU A C 1
ATOM 633 O O . GLU A 1 82 ? 28.774 0.359 -8.421 1.00 58.59 82 GLU A O 1
ATOM 638 N N . ARG A 1 83 ? 27.369 0.649 -6.691 1.00 58.09 83 ARG A N 1
ATOM 639 C CA . ARG A 1 83 ? 26.348 -0.305 -7.162 1.00 58.09 83 ARG A CA 1
ATOM 640 C C . ARG A 1 83 ? 24.993 0.308 -7.536 1.00 58.09 83 ARG A C 1
ATOM 642 O O . ARG A 1 83 ? 24.049 -0.426 -7.824 1.00 58.09 83 ARG A O 1
ATOM 649 N N . GLY A 1 84 ? 24.898 1.637 -7.582 1.00 70.62 84 GLY A N 1
ATOM 650 C CA . GLY A 1 84 ? 23.701 2.352 -8.038 1.00 70.62 84 GLY A CA 1
ATOM 651 C C . GLY A 1 84 ? 22.574 2.432 -7.000 1.00 70.62 84 GLY A C 1
ATOM 652 O O . GLY A 1 84 ? 22.811 2.452 -5.790 1.00 70.62 84 GLY A O 1
ATOM 653 N N . ILE A 1 85 ? 21.331 2.551 -7.480 1.00 75.75 85 ILE A N 1
ATOM 654 C CA . ILE A 1 85 ? 20.142 2.733 -6.634 1.00 75.75 85 ILE A CA 1
ATOM 655 C C . ILE A 1 85 ? 19.371 1.422 -6.532 1.00 75.75 85 ILE A C 1
ATOM 657 O O . ILE A 1 85 ? 19.028 0.810 -7.541 1.00 75.75 85 ILE A O 1
ATOM 661 N N . TYR A 1 86 ? 19.022 1.029 -5.313 1.00 79.62 86 TYR A N 1
ATOM 662 C CA . TYR A 1 86 ? 18.167 -0.118 -5.045 1.00 79.62 86 TYR A CA 1
ATOM 663 C C . TYR A 1 86 ? 16.751 0.333 -4.718 1.00 79.62 86 TYR A C 1
ATOM 665 O O . TYR A 1 86 ? 16.523 1.123 -3.799 1.00 79.62 86 TYR A O 1
ATOM 673 N N . LEU A 1 87 ? 15.783 -0.233 -5.430 1.00 81.94 87 LEU A N 1
ATOM 674 C CA . LEU A 1 87 ? 14.380 -0.153 -5.065 1.00 81.94 87 LEU A CA 1
ATOM 675 C C . LEU A 1 87 ? 13.967 -1.484 -4.444 1.00 81.94 87 LEU A C 1
ATOM 677 O O . LEU A 1 87 ? 13.725 -2.464 -5.151 1.00 81.94 87 LEU A O 1
ATOM 681 N N . ILE A 1 88 ? 13.888 -1.509 -3.118 1.00 82.31 88 ILE A N 1
ATOM 682 C CA . ILE A 1 88 ? 13.427 -2.664 -2.353 1.00 82.31 88 ILE A CA 1
ATOM 683 C C . ILE A 1 88 ? 11.904 -2.598 -2.259 1.00 82.31 88 ILE A C 1
ATOM 685 O O . ILE A 1 88 ? 11.355 -1.562 -1.889 1.00 82.31 88 ILE A O 1
ATOM 689 N N . TYR A 1 89 ? 11.201 -3.682 -2.582 1.00 79.50 89 TYR A N 1
ATOM 690 C CA . TYR A 1 89 ? 9.734 -3.717 -2.541 1.00 79.50 89 TYR A CA 1
ATOM 691 C C . TYR A 1 89 ? 9.205 -5.099 -2.122 1.00 79.50 89 TYR A C 1
ATOM 693 O O . TYR A 1 89 ? 9.905 -6.103 -2.276 1.00 79.50 89 TYR A O 1
ATOM 701 N N . PRO A 1 90 ? 7.978 -5.180 -1.572 1.00 80.75 90 PRO A N 1
ATOM 702 C CA . PRO A 1 90 ? 7.392 -6.445 -1.138 1.00 80.75 90 PRO A CA 1
ATOM 703 C C . PRO A 1 90 ? 7.163 -7.408 -2.309 1.00 80.75 90 PRO A C 1
ATOM 705 O O . PRO A 1 90 ? 6.573 -7.028 -3.320 1.00 80.75 90 PRO A O 1
ATOM 708 N N . THR A 1 91 ? 7.538 -8.679 -2.145 1.00 81.75 91 THR A N 1
ATOM 709 C CA . THR A 1 91 ? 7.170 -9.736 -3.105 1.00 81.75 91 THR A CA 1
ATOM 710 C C . THR A 1 91 ? 5.655 -9.916 -3.177 1.00 81.75 91 THR A C 1
ATOM 712 O O . THR A 1 91 ? 4.961 -9.899 -2.146 1.00 81.75 91 THR A O 1
ATOM 715 N N . ARG A 1 92 ? 5.137 -10.207 -4.371 1.00 69.88 92 ARG A N 1
ATOM 716 C CA . ARG A 1 92 ? 3.754 -10.654 -4.556 1.00 69.88 92 ARG A CA 1
ATOM 717 C C . ARG A 1 92 ? 3.503 -11.944 -3.769 1.00 69.88 92 ARG A C 1
ATOM 719 O O . ARG A 1 92 ? 4.272 -12.897 -3.839 1.00 69.88 92 ARG A O 1
ATOM 726 N N . ARG A 1 93 ? 2.385 -12.008 -3.038 1.00 57.62 93 ARG A N 1
ATOM 727 C CA . ARG A 1 93 ? 1.949 -13.260 -2.403 1.00 57.62 93 ARG A CA 1
ATOM 728 C C . ARG A 1 93 ? 1.268 -14.141 -3.455 1.00 57.62 93 ARG A C 1
ATOM 730 O O . ARG A 1 93 ? 0.348 -13.644 -4.101 1.00 57.62 93 ARG A O 1
ATOM 737 N N . PRO A 1 94 ? 1.633 -15.427 -3.595 1.00 48.88 94 PRO A N 1
ATOM 738 C CA . PRO A 1 94 ? 1.105 -16.292 -4.654 1.00 48.88 94 PRO A CA 1
ATOM 739 C C . PRO A 1 94 ? -0.431 -16.404 -4.646 1.00 48.88 94 PRO A C 1
ATOM 741 O O . PRO A 1 94 ? -1.027 -16.460 -5.716 1.00 48.88 94 PRO A O 1
ATOM 744 N N . ASN A 1 95 ? -1.062 -16.312 -3.465 1.00 42.88 95 ASN A N 1
ATOM 745 C CA . ASN A 1 95 ? -2.520 -16.409 -3.274 1.00 42.88 95 ASN A CA 1
ATOM 746 C C . ASN A 1 95 ? -3.129 -15.210 -2.517 1.00 42.88 95 ASN A C 1
ATOM 748 O O . ASN A 1 95 ? -4.260 -15.276 -2.040 1.00 42.88 95 ASN A O 1
ATOM 752 N N . GLY A 1 96 ? -2.366 -14.131 -2.325 1.00 41.28 96 GLY A N 1
ATOM 753 C CA . GLY A 1 96 ? -2.890 -12.912 -1.711 1.00 41.28 96 GLY A CA 1
ATOM 754 C C . GLY A 1 96 ? -3.423 -11.980 -2.795 1.00 41.28 96 GLY A C 1
ATOM 755 O O . GLY A 1 96 ? -2.811 -11.922 -3.862 1.00 41.28 96 GLY A O 1
ATOM 756 N N . PRO A 1 97 ? -4.513 -11.227 -2.555 1.00 39.66 97 PRO A N 1
ATOM 757 C CA . PRO A 1 97 ? -4.847 -10.132 -3.453 1.00 39.66 97 PRO A CA 1
ATOM 758 C C . PRO A 1 97 ? -3.633 -9.216 -3.553 1.00 39.66 97 PRO A C 1
ATOM 760 O O . PRO A 1 97 ? -2.927 -9.005 -2.557 1.00 39.66 97 PRO A O 1
ATOM 763 N N . ASP A 1 98 ? -3.384 -8.731 -4.766 1.00 44.47 98 ASP A N 1
ATOM 764 C CA . ASP A 1 98 ? -2.311 -7.789 -5.017 1.00 44.47 98 ASP A CA 1
ATOM 765 C C . ASP A 1 98 ? -2.445 -6.650 -4.005 1.00 44.47 98 ASP A C 1
ATOM 767 O O . ASP A 1 98 ? -3.528 -6.087 -3.820 1.00 44.47 98 ASP A O 1
ATOM 771 N N . ARG A 1 99 ? -1.388 -6.382 -3.237 1.00 43.38 99 ARG A N 1
ATOM 772 C CA . ARG A 1 99 ? -1.477 -5.377 -2.170 1.00 43.38 99 ARG A CA 1
ATOM 773 C C . ARG A 1 99 ? -1.644 -3.979 -2.779 1.00 43.38 99 ARG A C 1
ATOM 775 O O . ARG A 1 99 ? -2.187 -3.105 -2.113 1.00 43.38 99 ARG A O 1
ATOM 782 N N . SER A 1 100 ? -1.281 -3.826 -4.058 1.00 42.75 100 SER A N 1
ATOM 783 C CA . SER A 1 100 ? -1.612 -2.675 -4.902 1.00 42.75 100 SER A CA 1
ATOM 784 C C . SER A 1 100 ? -3.121 -2.570 -5.206 1.00 42.75 100 SER A C 1
ATOM 786 O O . SER A 1 100 ? -3.643 -1.467 -5.293 1.00 42.75 100 SER A O 1
ATOM 788 N N . ALA A 1 101 ? -3.858 -3.688 -5.259 1.00 41.62 101 ALA A N 1
ATOM 789 C CA . ALA A 1 101 ? -5.287 -3.741 -5.592 1.00 41.62 101 ALA A CA 1
ATOM 790 C C . ALA A 1 101 ? -6.231 -3.534 -4.390 1.00 41.62 101 ALA A C 1
ATOM 792 O O . ALA A 1 101 ? -7.449 -3.541 -4.555 1.00 41.62 101 ALA A O 1
ATOM 793 N N . ARG A 1 102 ? -5.697 -3.338 -3.174 1.00 43.47 102 ARG A N 1
ATOM 794 C CA . ARG A 1 102 ? -6.472 -2.808 -2.030 1.00 43.47 102 ARG A CA 1
ATOM 795 C C . ARG A 1 102 ? -6.202 -1.325 -1.760 1.00 43.47 102 ARG A C 1
ATOM 797 O O . ARG A 1 102 ? -6.652 -0.801 -0.744 1.00 43.47 102 ARG A O 1
ATOM 804 N N . GLY A 1 103 ? -5.437 -0.669 -2.627 1.00 45.78 103 GLY A N 1
ATOM 805 C CA . GLY A 1 103 ? -5.099 0.737 -2.497 1.00 45.78 103 GLY A CA 1
ATOM 806 C C . GLY A 1 103 ? -6.027 1.586 -3.344 1.00 45.78 103 GLY A C 1
ATOM 807 O O . GLY A 1 103 ? -6.032 1.437 -4.555 1.00 45.78 103 GLY A O 1
ATOM 808 N N . THR A 1 104 ? -6.751 2.482 -2.673 1.00 52.56 104 THR A N 1
ATOM 809 C CA . THR A 1 104 ? -7.005 3.849 -3.138 1.00 52.56 104 THR A CA 1
ATOM 810 C C . THR A 1 104 ? -7.603 3.983 -4.535 1.00 52.56 104 THR A C 1
ATOM 812 O O . THR A 1 104 ? -6.904 3.865 -5.532 1.00 52.56 104 THR A O 1
ATOM 815 N N . ASP A 1 105 ? -8.867 4.401 -4.605 1.00 59.91 105 ASP A N 1
ATOM 816 C CA . ASP A 1 105 ? -9.325 5.119 -5.792 1.00 59.91 105 ASP A CA 1
ATOM 817 C C . ASP A 1 105 ? -8.332 6.271 -6.096 1.00 59.91 105 ASP A C 1
ATOM 819 O O . ASP A 1 105 ? -8.200 7.182 -5.262 1.00 59.91 105 ASP A O 1
ATOM 823 N N . PRO A 1 106 ? -7.626 6.241 -7.244 1.00 53.66 106 PRO A N 1
ATOM 824 C CA . PRO A 1 106 ? -6.612 7.233 -7.587 1.00 53.66 106 PRO A CA 1
ATOM 825 C C . PRO A 1 106 ? -7.176 8.658 -7.602 1.00 53.66 106 PRO A C 1
ATOM 827 O O . PRO A 1 106 ? -6.491 9.610 -7.214 1.00 53.66 106 PRO A O 1
ATOM 830 N N . LEU A 1 107 ? -8.449 8.813 -7.980 1.00 60.28 107 LEU A N 1
ATOM 831 C CA . LEU A 1 107 ? -9.111 10.113 -8.045 1.00 60.28 107 LEU A CA 1
ATOM 832 C C . LEU A 1 107 ? -9.335 10.683 -6.643 1.00 60.28 107 LEU A C 1
ATOM 834 O O . LEU A 1 107 ? -8.975 11.833 -6.385 1.00 60.28 107 LEU A O 1
ATOM 838 N N . LEU A 1 108 ? -9.841 9.886 -5.702 1.00 69.19 108 LEU A N 1
ATOM 839 C CA . LEU A 1 108 ? -9.984 10.306 -4.309 1.00 69.19 108 LEU A CA 1
ATOM 840 C C . LEU A 1 108 ? -8.620 10.581 -3.658 1.00 69.19 108 LEU A C 1
ATOM 842 O O . LEU A 1 108 ? -8.482 11.571 -2.935 1.00 69.19 108 LEU A O 1
ATOM 846 N N . GLY A 1 109 ? -7.600 9.771 -3.965 1.00 63.25 109 GLY A N 1
ATOM 847 C CA . GLY A 1 109 ? -6.213 10.015 -3.550 1.00 63.25 109 GLY A CA 1
ATOM 848 C C . GLY A 1 109 ? -5.704 11.406 -3.945 1.00 63.25 109 GLY A C 1
ATOM 849 O O . GLY A 1 109 ? -5.116 12.094 -3.111 1.00 63.25 109 GLY A O 1
ATOM 850 N N . SER A 1 110 ? -6.027 11.874 -5.153 1.00 63.31 110 SER A N 1
ATOM 851 C CA . SER A 1 110 ? -5.628 13.207 -5.628 1.00 63.31 110 SER A CA 1
ATOM 852 C C . SER A 1 110 ? -6.329 14.378 -4.916 1.00 63.31 110 SER A C 1
ATOM 854 O O . SER A 1 110 ? -5.767 15.467 -4.824 1.00 63.31 110 SER A O 1
ATOM 856 N N . VAL A 1 111 ? -7.536 14.165 -4.373 1.00 71.94 111 VAL A N 1
ATOM 857 C CA . VAL A 1 111 ? -8.359 15.228 -3.755 1.00 71.94 111 VAL A CA 1
ATOM 858 C C . VAL A 1 111 ? -8.130 15.329 -2.250 1.00 71.94 111 VAL A C 1
ATOM 860 O O . VAL A 1 111 ? -7.996 16.423 -1.700 1.00 71.94 111 VAL A O 1
ATOM 863 N N . ILE A 1 112 ? -8.101 14.189 -1.556 1.00 77.31 112 ILE A N 1
ATOM 864 C CA . ILE A 1 112 ? -7.936 14.142 -0.097 1.00 77.31 112 ILE A CA 1
ATOM 865 C C . ILE A 1 112 ? -6.550 13.650 0.315 1.00 77.31 112 ILE A C 1
ATOM 867 O O . ILE A 1 112 ? -6.293 13.484 1.499 1.00 77.31 112 ILE A O 1
ATOM 871 N N . GLY A 1 113 ? -5.618 13.458 -0.608 1.00 68.62 113 GLY A N 1
ATOM 872 C CA . GLY A 1 113 ? -4.287 12.951 -0.297 1.00 68.62 113 GLY A CA 1
ATOM 873 C C . GLY A 1 113 ? -4.279 11.447 -0.015 1.00 68.62 113 GLY A C 1
ATOM 874 O O . GLY A 1 113 ? -5.165 10.881 0.638 1.00 68.62 113 GLY A O 1
ATOM 875 N N . HIS A 1 114 ? -3.223 10.798 -0.486 1.00 67.44 114 HIS A N 1
ATOM 876 C CA . HIS A 1 114 ? -3.120 9.346 -0.535 1.00 67.44 114 HIS A CA 1
ATOM 877 C C . HIS A 1 114 ? -3.176 8.670 0.840 1.00 67.44 114 HIS A C 1
ATOM 879 O O . HIS A 1 114 ? -3.937 7.720 1.000 1.00 67.44 114 HIS A O 1
ATOM 885 N N . SER A 1 115 ? -2.493 9.199 1.864 1.00 73.75 115 SER A N 1
ATOM 886 C CA . SER A 1 115 ? -2.524 8.623 3.221 1.00 73.75 115 SER A CA 1
ATOM 887 C C . SER A 1 115 ? -3.931 8.617 3.830 1.00 73.75 115 SER A C 1
ATOM 889 O O . SER A 1 115 ? -4.332 7.653 4.479 1.00 73.75 115 SER A O 1
ATOM 891 N N . ARG A 1 116 ? -4.728 9.668 3.589 1.00 84.25 116 ARG A N 1
ATOM 892 C CA . ARG A 1 116 ? -6.124 9.735 4.056 1.00 84.25 116 ARG A CA 1
ATOM 893 C C . ARG A 1 116 ? -7.025 8.790 3.264 1.00 84.25 116 ARG A C 1
ATOM 895 O O . ARG A 1 116 ? -7.891 8.157 3.861 1.00 84.25 116 ARG A O 1
ATOM 902 N N . SER A 1 117 ? -6.807 8.670 1.955 1.00 83.19 117 SER A N 1
ATOM 903 C CA . SER A 1 117 ? -7.549 7.732 1.105 1.00 83.19 117 SER A CA 1
ATOM 904 C C . SER A 1 117 ? -7.263 6.270 1.472 1.00 83.19 117 SER A C 1
ATOM 906 O O . SER A 1 117 ? -8.194 5.484 1.636 1.00 83.19 117 SER A O 1
ATOM 908 N N . ALA A 1 118 ? -5.997 5.924 1.721 1.00 79.62 118 ALA A N 1
ATOM 909 C CA . ALA A 1 118 ? -5.585 4.594 2.163 1.00 79.62 118 ALA A CA 1
ATOM 910 C C . ALA A 1 118 ? -6.178 4.231 3.537 1.00 79.62 118 ALA A C 1
ATOM 912 O O . ALA A 1 118 ? -6.724 3.141 3.713 1.00 79.62 118 ALA A O 1
ATOM 913 N N . LEU A 1 119 ? -6.163 5.172 4.491 1.00 87.75 119 LEU A N 1
ATOM 914 C CA . LEU A 1 119 ? -6.824 4.990 5.786 1.00 87.75 119 LEU A CA 1
ATOM 915 C C . LEU A 1 119 ? -8.339 4.798 5.636 1.00 87.75 119 LEU A C 1
ATOM 917 O O . LEU A 1 119 ? -8.901 3.931 6.296 1.00 87.75 119 LEU A O 1
ATOM 921 N N . LEU A 1 120 ? -9.009 5.563 4.766 1.00 89.81 120 LEU A N 1
ATOM 922 C CA . LEU A 1 120 ? -10.437 5.369 4.498 1.00 89.81 120 LEU A CA 1
ATOM 923 C C . LEU A 1 120 ? -10.715 4.002 3.871 1.00 89.81 120 LEU A C 1
ATOM 925 O O . LEU A 1 120 ? -11.667 3.342 4.281 1.00 89.81 120 LEU A O 1
ATOM 929 N N . ALA A 1 121 ? -9.900 3.552 2.918 1.00 84.56 121 ALA A N 1
ATOM 930 C CA . ALA A 1 121 ? -10.059 2.242 2.291 1.00 84.56 121 ALA A CA 1
ATOM 931 C C . ALA A 1 121 ? -10.028 1.104 3.329 1.00 84.56 121 ALA A C 1
ATOM 933 O O . ALA A 1 121 ? -10.877 0.217 3.273 1.00 84.56 121 ALA A O 1
ATOM 934 N N . ASP A 1 122 ? -9.125 1.189 4.312 1.00 85.00 122 ASP A N 1
ATOM 935 C CA . ASP A 1 122 ? -8.924 0.180 5.365 1.00 85.00 122 ASP A CA 1
ATOM 936 C C . ASP A 1 122 ? -9.939 0.261 6.527 1.00 85.00 122 ASP A C 1
ATOM 938 O O . ASP A 1 122 ? -9.956 -0.608 7.400 1.00 85.00 122 ASP A O 1
ATOM 942 N N . LEU A 1 123 ? -10.774 1.305 6.549 1.00 91.94 123 LEU A N 1
ATOM 943 C CA . LEU A 1 123 ? -11.822 1.563 7.546 1.00 91.94 123 LEU A CA 1
ATOM 944 C C . LEU A 1 123 ? -13.217 1.074 7.116 1.00 91.94 123 LEU A C 1
ATOM 946 O O . LEU A 1 123 ? -14.231 1.493 7.685 1.00 91.94 123 LEU A O 1
ATOM 950 N N . ASP A 1 124 ? -13.265 0.186 6.121 1.00 85.56 124 ASP A N 1
ATOM 951 C CA . ASP A 1 124 ? -14.447 -0.616 5.783 1.00 85.56 124 ASP A CA 1
ATOM 952 C C . ASP A 1 124 ? -14.901 -1.499 6.959 1.00 85.56 124 ASP A C 1
ATOM 954 O O . ASP A 1 124 ? -16.091 -1.758 7.136 1.00 85.56 124 ASP A O 1
ATOM 958 N N . VAL A 1 125 ? -13.947 -1.887 7.804 1.00 84.12 125 VAL A N 1
ATOM 959 C CA . VAL A 1 125 ? -14.139 -2.565 9.086 1.00 84.12 125 VAL A CA 1
ATOM 960 C C . VAL A 1 125 ? -13.662 -1.645 10.221 1.00 84.12 125 VAL A C 1
ATOM 962 O O . VAL A 1 125 ? -12.652 -0.959 10.046 1.00 84.12 125 VAL A O 1
ATOM 965 N N . PRO A 1 126 ? -14.320 -1.631 11.400 1.00 92.25 126 PRO A N 1
ATOM 966 C CA . PRO A 1 126 ? -13.843 -0.868 12.550 1.00 92.25 126 PRO A CA 1
ATOM 967 C C . PRO A 1 126 ? -12.405 -1.229 12.953 1.00 92.25 126 PRO A C 1
ATOM 969 O O . PRO A 1 126 ? -12.092 -2.404 13.164 1.00 92.25 126 PRO A O 1
ATOM 972 N N . ARG A 1 127 ? -11.523 -0.231 13.096 1.00 93.94 127 ARG A N 1
ATOM 973 C CA . ARG A 1 127 ? -10.113 -0.428 13.495 1.00 93.94 127 ARG A CA 1
ATOM 974 C C . ARG A 1 127 ? -9.622 0.628 14.471 1.00 93.94 127 ARG A C 1
ATOM 976 O O . ARG A 1 127 ? -10.060 1.775 14.436 1.00 93.94 127 ARG A O 1
ATOM 983 N N . THR A 1 128 ? -8.674 0.258 15.322 1.00 92.31 128 THR A N 1
ATOM 984 C CA . THR A 1 128 ? -7.987 1.209 16.203 1.00 92.31 128 THR A CA 1
ATOM 985 C C . THR A 1 128 ? -6.884 1.967 15.469 1.00 92.31 128 THR A C 1
ATOM 987 O O . THR A 1 128 ? -6.359 1.510 14.454 1.00 92.31 128 THR A O 1
ATOM 990 N N . THR A 1 129 ? -6.458 3.102 16.028 1.00 89.62 129 THR A N 1
ATOM 991 C CA . THR A 1 129 ? -5.285 3.847 15.543 1.00 89.62 129 THR A CA 1
ATOM 992 C C . THR A 1 129 ? -4.040 2.966 15.446 1.00 89.62 129 THR A C 1
ATOM 994 O O . THR A 1 129 ? -3.309 3.064 14.471 1.00 89.62 129 THR A O 1
ATOM 997 N N . THR A 1 130 ? -3.805 2.088 16.427 1.00 82.38 130 THR A N 1
ATOM 998 C CA . THR A 1 130 ? -2.652 1.174 16.430 1.00 82.38 130 THR A CA 1
ATOM 999 C C . THR A 1 130 ? -2.746 0.132 15.321 1.00 82.38 130 THR A C 1
ATOM 1001 O O . THR A 1 130 ? -1.790 -0.054 14.583 1.00 82.38 130 THR A O 1
ATOM 1004 N N . GLN A 1 131 ? -3.923 -0.468 15.117 1.00 80.00 131 GLN A N 1
ATOM 1005 C CA . GLN A 1 131 ? -4.142 -1.394 14.004 1.00 80.00 131 GLN A CA 1
ATOM 1006 C C . GLN A 1 131 ? -3.935 -0.711 12.647 1.00 80.00 131 GLN A C 1
ATOM 1008 O O . GLN A 1 131 ? -3.403 -1.327 11.731 1.00 80.00 131 GLN A O 1
ATOM 1013 N N . LEU A 1 132 ? -4.352 0.549 12.506 1.00 84.38 132 LEU A N 1
ATOM 1014 C CA . LEU A 1 132 ? -4.148 1.327 11.283 1.00 84.38 132 LEU A CA 1
ATOM 1015 C C . LEU A 1 132 ? -2.679 1.720 11.085 1.00 84.38 132 LEU A C 1
ATOM 1017 O O . LEU A 1 132 ? -2.182 1.618 9.971 1.00 84.38 132 LEU A O 1
ATOM 1021 N N . ALA A 1 133 ? -1.980 2.122 12.147 1.00 75.69 133 ALA A N 1
ATOM 1022 C CA . ALA A 1 133 ? -0.545 2.406 12.118 1.00 75.69 133 ALA A CA 1
ATOM 1023 C C . ALA A 1 133 ? 0.252 1.189 11.635 1.00 75.69 133 ALA A C 1
ATOM 1025 O O . ALA A 1 133 ? 1.033 1.303 10.690 1.00 75.69 133 ALA A O 1
ATOM 1026 N N . ASP A 1 134 ? -0.041 0.013 12.192 1.00 69.62 134 ASP A N 1
ATOM 1027 C CA . ASP A 1 134 ? 0.617 -1.239 11.817 1.00 69.62 134 ASP A CA 1
ATOM 1028 C C . ASP A 1 134 ? 0.316 -1.643 10.366 1.00 69.62 134 ASP A C 1
ATOM 1030 O O . ASP A 1 134 ? 1.192 -2.134 9.656 1.00 69.62 134 ASP A O 1
ATOM 1034 N N . ARG A 1 135 ? -0.925 -1.439 9.906 1.00 80.31 135 ARG A N 1
ATOM 1035 C CA . ARG A 1 135 ? -1.370 -1.845 8.561 1.00 80.31 135 ARG A CA 1
ATOM 1036 C C . ARG A 1 135 ? -0.930 -0.893 7.457 1.00 80.31 135 ARG A C 1
ATOM 1038 O O . ARG A 1 135 ? -0.729 -1.344 6.333 1.00 80.31 135 ARG A O 1
ATOM 1045 N N . GLN A 1 136 ? -0.822 0.395 7.770 1.00 72.94 136 GLN A N 1
ATOM 1046 C CA . GLN A 1 136 ? -0.454 1.446 6.820 1.00 72.94 136 GLN A CA 1
ATOM 1047 C C . GLN A 1 136 ? 1.017 1.864 6.940 1.00 72.94 136 GLN A C 1
ATOM 1049 O O . GLN A 1 136 ? 1.463 2.711 6.174 1.00 72.94 136 GLN A O 1
ATOM 1054 N N . HIS A 1 137 ? 1.771 1.282 7.880 1.00 62.34 137 HIS A N 1
ATOM 1055 C CA . HIS A 1 137 ? 3.177 1.605 8.151 1.00 62.34 137 HIS A CA 1
ATOM 1056 C C . HIS A 1 137 ? 3.412 3.098 8.429 1.00 62.34 137 HIS A C 1
ATOM 1058 O O . HIS A 1 137 ? 4.412 3.683 8.018 1.00 62.34 137 HIS A O 1
ATOM 1064 N N . LEU A 1 138 ? 2.476 3.712 9.152 1.00 73.88 138 LEU A N 1
ATOM 1065 C CA . LEU A 1 138 ? 2.537 5.109 9.572 1.00 73.88 138 LEU A CA 1
ATOM 1066 C C . LEU A 1 138 ? 2.722 5.183 11.086 1.00 73.88 138 LEU A C 1
ATOM 1068 O O . LEU A 1 138 ? 2.202 4.352 11.826 1.00 73.88 138 LEU A O 1
ATOM 1072 N N . GLY A 1 139 ? 3.403 6.223 11.570 1.00 69.00 139 GLY A N 1
ATOM 1073 C CA . GLY A 1 139 ? 3.469 6.489 13.005 1.00 69.00 139 GLY A CA 1
ATOM 1074 C C . GLY A 1 139 ? 2.074 6.728 13.596 1.00 69.00 139 GLY A C 1
ATOM 1075 O O . GLY A 1 139 ? 1.232 7.387 12.982 1.00 69.00 139 GLY A O 1
ATOM 1076 N N . SER A 1 140 ? 1.828 6.244 14.818 1.00 74.75 140 SER A N 1
ATOM 1077 C CA . SER A 1 140 ? 0.543 6.426 15.519 1.00 74.75 140 SER A CA 1
ATOM 1078 C C . SER A 1 140 ? 0.116 7.896 15.631 1.00 74.75 140 SER A C 1
ATOM 1080 O O . SER A 1 140 ? -1.079 8.196 15.594 1.00 74.75 140 SER A O 1
ATOM 1082 N N . SER A 1 141 ? 1.076 8.821 15.733 1.00 65.38 141 SER A N 1
ATOM 1083 C CA . SER A 1 141 ? 0.852 10.272 15.703 1.00 65.38 141 SER A CA 1
ATOM 1084 C C . SER A 1 141 ? 0.325 10.745 14.344 1.00 65.38 141 SER A C 1
ATOM 1086 O O . SER A 1 141 ? -0.691 11.438 14.297 1.00 65.38 141 SER A O 1
ATOM 1088 N N . THR A 1 142 ? 0.944 10.312 13.246 1.00 63.91 142 THR A N 1
ATOM 1089 C CA . THR A 1 142 ? 0.528 10.611 11.865 1.00 63.91 142 THR A CA 1
ATOM 1090 C C . THR A 1 142 ? -0.860 10.048 11.561 1.00 63.91 142 THR A C 1
ATOM 1092 O O . THR A 1 142 ? -1.722 10.755 11.036 1.00 63.91 142 THR A O 1
ATOM 1095 N N . VAL A 1 143 ? -1.132 8.804 11.966 1.00 80.31 143 VAL A N 1
ATOM 1096 C CA . VAL A 1 143 ? -2.469 8.204 11.829 1.00 80.31 143 VAL A CA 1
ATOM 1097 C C . VAL A 1 143 ? -3.501 8.987 12.636 1.00 80.31 143 VAL A C 1
ATOM 1099 O O . VAL A 1 143 ? -4.552 9.343 12.107 1.00 80.31 143 VAL A O 1
ATOM 1102 N N . SER A 1 144 ? -3.201 9.320 13.894 1.00 77.44 144 SER A N 1
ATOM 1103 C CA . SER A 1 144 ? -4.103 10.113 14.743 1.00 77.44 144 SER A CA 1
ATOM 1104 C C . SER A 1 144 ? -4.393 11.494 14.151 1.00 77.44 144 SER A C 1
ATOM 1106 O O . SER A 1 144 ? -5.537 11.956 14.188 1.00 77.44 144 SER A O 1
ATOM 1108 N N . TYR A 1 145 ? -3.381 12.140 13.567 1.00 79.94 145 TYR A N 1
ATOM 1109 C CA . TYR A 1 145 ? -3.522 13.410 12.860 1.00 79.94 145 TYR A CA 1
ATOM 1110 C C . TYR A 1 145 ? -4.486 13.284 11.671 1.00 79.94 145 TYR A C 1
ATOM 1112 O O . TYR A 1 145 ? -5.472 14.025 11.585 1.00 79.94 145 TYR A O 1
ATOM 1120 N N . HIS A 1 146 ? -4.277 12.296 10.797 1.00 83.50 146 HIS A N 1
ATOM 1121 C CA . HIS A 1 146 ? -5.156 12.062 9.649 1.00 83.50 146 HIS A CA 1
ATOM 1122 C C . HIS A 1 146 ? -6.585 11.698 10.063 1.00 83.50 146 HIS A C 1
ATOM 1124 O O . HIS A 1 146 ? -7.536 12.263 9.520 1.00 83.50 146 HIS A O 1
ATOM 1130 N N . LEU A 1 147 ? -6.751 10.820 11.055 1.00 92.62 147 LEU A N 1
ATOM 1131 C CA . LEU A 1 147 ? -8.062 10.450 11.593 1.00 92.62 147 LEU A CA 1
ATOM 1132 C C . LEU A 1 147 ? -8.790 11.653 12.190 1.00 92.62 147 LEU A C 1
ATOM 1134 O O . LEU A 1 147 ? -9.997 11.774 12.016 1.00 92.62 147 LEU A O 1
ATOM 1138 N N . THR A 1 148 ? -8.076 12.574 12.838 1.00 85.25 148 THR A N 1
ATOM 1139 C CA . THR A 1 148 ? -8.669 13.812 13.365 1.00 85.25 148 THR A CA 1
ATOM 1140 C C . THR A 1 148 ? -9.223 14.685 12.241 1.00 85.25 148 THR A C 1
ATOM 1142 O O . THR A 1 148 ? -10.344 15.185 12.343 1.00 85.25 148 THR A O 1
ATOM 1145 N N . HIS A 1 149 ? -8.481 14.842 11.143 1.00 86.56 149 HIS A N 1
ATOM 1146 C CA . HIS A 1 149 ? -8.962 15.583 9.976 1.00 86.56 149 HIS A CA 1
ATOM 1147 C C . HIS A 1 149 ? -10.138 14.886 9.279 1.00 86.56 149 HIS A C 1
ATOM 1149 O O . HIS A 1 149 ? -11.110 15.549 8.921 1.00 86.56 149 HIS A O 1
ATOM 1155 N N . LEU A 1 150 ? -10.092 13.560 9.129 1.00 90.25 150 LEU A N 1
ATOM 1156 C CA . LEU A 1 150 ? -11.193 12.778 8.559 1.00 90.25 150 LEU A CA 1
ATOM 1157 C C . LEU A 1 150 ? -12.456 12.835 9.432 1.00 90.25 150 LEU A C 1
ATOM 1159 O O . LEU A 1 150 ? -13.565 12.893 8.900 1.00 90.25 150 LEU A O 1
ATOM 1163 N N . LEU A 1 151 ? -12.295 12.861 10.758 1.00 92.44 151 LEU A N 1
ATOM 1164 C CA . LEU A 1 151 ? -13.391 12.999 11.719 1.00 92.44 151 LEU A CA 1
ATOM 1165 C C . LEU A 1 151 ? -14.043 14.382 11.587 1.0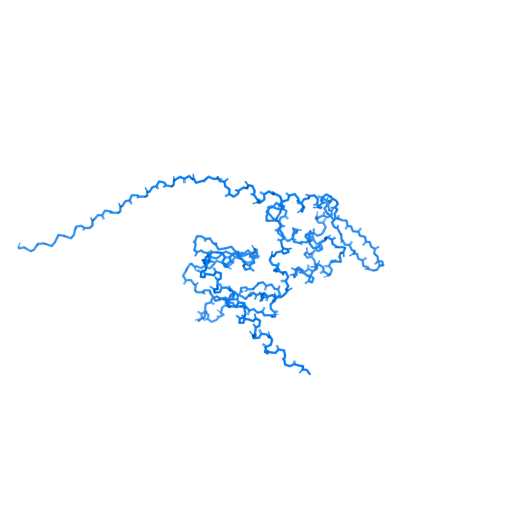0 92.44 151 LEU A C 1
ATOM 1167 O O . LEU A 1 151 ? -15.263 14.481 11.494 1.00 92.44 151 LEU A O 1
ATOM 1171 N N . ARG A 1 152 ? -13.234 15.449 11.504 1.00 87.00 152 ARG A N 1
ATOM 1172 C CA . ARG A 1 152 ? -13.717 16.824 11.267 1.00 87.00 152 ARG A CA 1
ATOM 1173 C C . ARG A 1 152 ? -14.438 16.971 9.927 1.00 87.00 152 ARG A C 1
ATOM 1175 O O . ARG A 1 152 ? -15.387 17.736 9.835 1.00 87.00 152 ARG A O 1
ATOM 1182 N N . ALA A 1 153 ? -14.006 16.226 8.912 1.00 86.25 153 ALA A N 1
ATOM 1183 C CA . ALA A 1 153 ? -14.651 16.185 7.602 1.00 86.25 153 ALA A CA 1
ATOM 1184 C C . ALA A 1 153 ? -15.914 15.298 7.559 1.00 86.25 153 ALA A C 1
ATOM 1186 O O . ALA A 1 153 ? -16.547 15.193 6.511 1.00 86.25 153 ALA A O 1
ATOM 1187 N N . GLY A 1 154 ? -16.277 14.624 8.659 1.00 90.94 154 GLY A N 1
ATOM 1188 C CA . GLY A 1 154 ? -17.436 13.726 8.710 1.00 90.94 154 GLY A CA 1
ATOM 1189 C C . GLY A 1 154 ? -17.278 12.442 7.884 1.00 90.94 154 GLY A C 1
ATOM 1190 O O . GLY A 1 154 ? -18.274 11.800 7.545 1.00 90.94 154 GLY A O 1
ATOM 1191 N N . LEU A 1 155 ? -16.042 12.064 7.540 1.00 93.81 155 LEU A N 1
ATOM 1192 C CA . LEU A 1 155 ? -15.734 10.876 6.732 1.00 93.81 155 LEU A CA 1
ATOM 1193 C C . LEU A 1 155 ? -15.507 9.622 7.582 1.00 93.81 155 LEU A C 1
ATOM 1195 O O . LEU A 1 155 ? -15.670 8.504 7.099 1.00 93.81 155 LEU A O 1
ATOM 1199 N N . VAL A 1 156 ? -15.166 9.794 8.857 1.00 96.44 156 VAL A N 1
ATOM 1200 C CA . VAL A 1 156 ? -15.056 8.695 9.820 1.00 96.44 156 VAL A CA 1
ATOM 1201 C C . VAL A 1 156 ? -15.833 9.022 11.086 1.00 96.44 156 VAL A C 1
ATOM 1203 O O . VAL A 1 156 ? -15.995 10.187 11.445 1.00 96.44 156 VAL A O 1
ATOM 1206 N N . THR A 1 157 ? -16.284 7.985 11.775 1.00 93.94 157 THR A N 1
ATOM 1207 C CA . THR A 1 157 ? -16.808 8.033 13.143 1.00 93.94 157 THR A CA 1
ATOM 1208 C C . THR A 1 157 ? -15.860 7.308 14.079 1.00 93.94 157 THR A C 1
ATOM 1210 O O . THR A 1 157 ? -15.083 6.460 13.642 1.00 93.94 157 THR A O 1
ATOM 1213 N N . ARG A 1 158 ? -15.936 7.625 15.375 1.00 96.12 158 ARG A N 1
ATOM 1214 C CA . ARG A 1 158 ? -15.193 6.915 16.418 1.00 96.12 158 ARG A CA 1
ATOM 1215 C C . ARG A 1 158 ? -16.133 6.378 17.489 1.00 96.12 158 ARG A C 1
ATOM 1217 O O . ARG A 1 158 ? -17.046 7.087 17.904 1.00 96.12 158 ARG A O 1
ATOM 1224 N N . VAL A 1 159 ? -1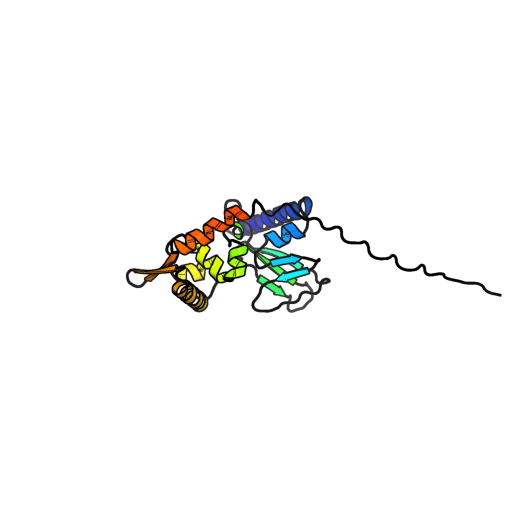5.862 5.172 17.969 1.00 94.19 159 VAL A N 1
ATOM 1225 C CA . VAL A 1 159 ? -16.568 4.534 19.084 1.00 94.19 159 VAL A CA 1
ATOM 1226 C C . VAL A 1 159 ? -15.533 4.074 20.099 1.00 94.19 159 VAL A C 1
ATOM 1228 O O . VAL A 1 159 ? -14.505 3.500 19.738 1.00 94.19 159 VAL A O 1
ATOM 1231 N N . ARG A 1 160 ? -15.775 4.367 21.377 1.00 93.06 160 ARG A N 1
ATOM 1232 C CA . ARG A 1 160 ? -14.915 3.907 22.465 1.00 93.06 160 ARG A CA 1
ATOM 1233 C C . ARG A 1 160 ? -15.490 2.626 23.048 1.00 93.06 160 ARG A C 1
ATOM 1235 O O . ARG A 1 160 ? -16.640 2.613 23.470 1.00 93.06 160 ARG A O 1
ATOM 1242 N N . GLU A 1 161 ? -14.664 1.594 23.108 1.00 90.50 161 GLU A N 1
ATOM 1243 C CA . GLU A 1 161 ? -14.998 0.304 23.701 1.00 90.50 161 GLU A CA 1
ATOM 1244 C C . GLU A 1 161 ? -13.908 -0.047 24.721 1.00 90.50 161 GLU A C 1
ATOM 1246 O O . GLU A 1 161 ? -12.757 -0.345 24.382 1.00 90.50 161 GLU A O 1
ATOM 1251 N N . GLY A 1 162 ? -14.250 0.105 26.002 1.00 93.12 162 GLY A N 1
ATOM 1252 C CA . GLY A 1 162 ? -13.298 0.006 27.106 1.00 93.12 162 GLY A CA 1
ATOM 1253 C C . GLY A 1 162 ? -12.132 0.995 26.972 1.00 93.12 162 GLY A C 1
ATOM 1254 O O . GLY A 1 162 ? -12.310 2.219 26.914 1.00 93.12 162 GLY A O 1
ATOM 1255 N N . SER A 1 163 ? -10.910 0.461 26.930 1.00 90.00 163 SER A N 1
ATOM 1256 C CA . SER A 1 163 ? -9.675 1.241 26.775 1.00 90.00 163 SER A CA 1
ATOM 1257 C C . SER A 1 163 ? -9.308 1.542 25.318 1.00 90.00 163 SER A C 1
ATOM 1259 O O . SER A 1 163 ? -8.339 2.262 25.078 1.00 90.00 163 SER A O 1
ATOM 1261 N N . ARG A 1 164 ? -10.062 1.024 24.339 1.00 89.75 164 ARG A N 1
ATOM 1262 C CA . ARG A 1 164 ? -9.757 1.159 22.910 1.00 89.75 164 ARG A CA 1
ATOM 1263 C C . ARG A 1 164 ? -10.726 2.115 22.223 1.00 89.75 164 ARG A C 1
ATOM 1265 O O . ARG A 1 164 ? -11.897 2.213 22.581 1.00 89.75 164 ARG A O 1
ATOM 1272 N N . VAL A 1 165 ? -10.221 2.823 21.217 1.00 94.25 165 VAL A N 1
ATOM 1273 C CA . VAL A 1 165 ? -11.024 3.667 20.327 1.00 94.25 165 VAL A CA 1
ATOM 1274 C C . VAL A 1 165 ? -10.960 3.065 18.937 1.00 94.25 165 VAL A C 1
ATOM 1276 O O . VAL A 1 165 ? -9.873 2.935 18.373 1.00 94.25 165 VAL A O 1
ATOM 1279 N N . TYR A 1 166 ? -12.122 2.710 18.406 1.00 96.00 166 TYR A N 1
ATOM 1280 C CA . TYR A 1 166 ? -12.285 2.230 17.045 1.00 96.00 166 TYR A CA 1
ATOM 1281 C C . TYR A 1 166 ? -12.775 3.360 16.160 1.00 96.00 166 TYR A C 1
ATOM 1283 O O . TYR A 1 166 ? -13.610 4.166 16.565 1.00 96.00 166 TYR A O 1
ATOM 1291 N N . TYR A 1 167 ? -12.256 3.392 14.947 1.00 96.81 167 TYR A N 1
ATOM 1292 C CA . TYR A 1 167 ? -12.680 4.263 13.872 1.00 96.81 167 TYR A CA 1
ATOM 1293 C C . TYR A 1 167 ? -13.353 3.418 12.800 1.00 96.81 167 TYR A C 1
ATOM 1295 O O . TYR A 1 167 ? -12.979 2.264 12.608 1.00 96.81 167 TYR A O 1
ATOM 1303 N N . GLN A 1 168 ? -14.328 3.991 12.106 1.00 94.38 168 GLN A N 1
ATOM 1304 C CA . GLN A 1 168 ? -15.016 3.365 10.977 1.00 94.38 168 GLN A CA 1
ATOM 1305 C C . GLN A 1 168 ? -15.427 4.449 9.981 1.00 94.38 168 GLN A C 1
ATOM 1307 O O . GLN A 1 168 ? -15.673 5.590 10.386 1.00 94.38 168 GLN A O 1
ATOM 1312 N N . ARG A 1 169 ? -15.503 4.115 8.688 1.00 94.00 169 ARG A N 1
ATOM 1313 C CA . ARG A 1 169 ? -16.072 5.016 7.678 1.00 94.00 169 ARG A CA 1
ATOM 1314 C C . ARG A 1 169 ? -17.531 5.360 7.979 1.00 94.00 169 ARG A C 1
ATOM 1316 O O . ARG A 1 169 ? -18.289 4.544 8.496 1.00 94.00 169 ARG A O 1
ATOM 1323 N N . THR A 1 170 ? -17.926 6.574 7.611 1.00 91.69 170 THR A N 1
ATOM 1324 C CA . THR A 1 170 ? -19.339 6.966 7.562 1.00 91.69 170 THR A CA 1
ATOM 1325 C C . THR A 1 170 ? -19.967 6.577 6.227 1.00 91.69 170 THR A C 1
ATOM 1327 O O . THR A 1 170 ? -19.274 6.413 5.224 1.00 91.69 170 THR A O 1
ATOM 1330 N N . ALA A 1 171 ? -21.301 6.568 6.165 1.00 87.38 171 ALA A N 1
ATOM 1331 C CA . ALA A 1 171 ? -22.028 6.371 4.909 1.00 87.38 171 ALA A CA 1
ATOM 1332 C C . ALA A 1 171 ? -21.648 7.401 3.819 1.00 87.38 171 ALA A C 1
ATOM 1334 O O . ALA A 1 171 ? -21.715 7.106 2.626 1.00 87.38 171 ALA A O 1
ATOM 1335 N N . ASN A 1 172 ? -21.228 8.613 4.208 1.00 86.00 172 ASN A N 1
ATOM 1336 C CA . ASN A 1 172 ? -20.728 9.618 3.267 1.00 86.00 172 ASN A CA 1
ATOM 1337 C C . ASN A 1 172 ? -19.385 9.202 2.659 1.00 86.00 172 ASN A C 1
ATOM 1339 O O . ASN A 1 172 ? -19.200 9.353 1.452 1.00 86.00 172 ASN A O 1
ATOM 1343 N N . ALA A 1 173 ? -18.478 8.643 3.462 1.00 85.75 173 ALA A N 1
ATOM 1344 C CA . ALA A 1 173 ? -17.223 8.099 2.959 1.00 85.75 173 ALA A CA 1
ATOM 1345 C C . ALA A 1 173 ? -17.438 6.857 2.083 1.00 85.75 173 ALA A C 1
ATOM 1347 O O . ALA A 1 173 ? -16.798 6.751 1.042 1.00 85.75 173 ALA A O 1
ATOM 1348 N N . ASP A 1 174 ? -18.387 5.976 2.415 1.00 82.25 174 ASP A N 1
ATOM 1349 C CA . ASP A 1 174 ? -18.702 4.819 1.562 1.00 82.25 174 ASP A CA 1
ATOM 1350 C C . ASP A 1 174 ? -19.174 5.247 0.165 1.00 82.25 174 ASP A C 1
ATOM 1352 O O . ASP A 1 174 ? -18.750 4.682 -0.843 1.00 82.25 174 ASP A O 1
ATOM 1356 N N . ARG A 1 175 ? -19.985 6.310 0.069 1.00 82.31 175 ARG A N 1
ATOM 1357 C CA . ARG A 1 175 ? -20.397 6.878 -1.228 1.00 82.31 175 ARG A CA 1
ATOM 1358 C C . ARG A 1 175 ? -19.221 7.422 -2.037 1.00 82.31 175 ARG A C 1
ATOM 1360 O O . ARG A 1 175 ? -19.264 7.351 -3.264 1.00 82.31 175 ARG A O 1
ATOM 1367 N N . LEU A 1 176 ? -18.200 7.970 -1.376 1.00 82.31 176 LEU A N 1
ATOM 1368 C CA . LEU A 1 176 ? -16.982 8.439 -2.040 1.00 82.31 176 LEU A CA 1
ATOM 1369 C C . LEU A 1 176 ? -16.135 7.263 -2.531 1.00 82.31 176 LEU A C 1
ATOM 1371 O O . LEU A 1 176 ? -15.697 7.291 -3.671 1.00 82.31 176 LEU A O 1
ATOM 1375 N N . CYS A 1 177 ? -15.979 6.211 -1.727 1.00 73.56 177 CYS A N 1
ATOM 1376 C CA . CYS A 1 177 ? -15.204 5.030 -2.111 1.00 73.56 177 CYS A CA 1
ATOM 1377 C C . CYS A 1 177 ? -15.881 4.185 -3.212 1.00 73.56 177 CYS A C 1
ATOM 1379 O O . CYS A 1 177 ? -15.191 3.535 -3.990 1.00 73.56 177 CYS A O 1
ATOM 1381 N N . VAL A 1 178 ? -17.220 4.185 -3.302 1.00 62.62 178 VAL A N 1
ATOM 1382 C CA . VAL A 1 178 ? -17.983 3.401 -4.301 1.00 62.62 178 VAL A CA 1
ATOM 1383 C C . VAL A 1 178 ? -18.194 4.142 -5.628 1.00 62.62 178 VAL A C 1
ATOM 1385 O O . VAL A 1 178 ? -18.405 3.502 -6.658 1.00 62.62 178 VAL A O 1
ATOM 1388 N N . ARG A 1 179 ? -18.196 5.482 -5.646 1.00 52.66 179 ARG A N 1
ATOM 1389 C CA . ARG A 1 179 ? -18.491 6.242 -6.878 1.00 52.66 179 ARG A CA 1
ATOM 1390 C C . ARG A 1 179 ? -17.372 6.149 -7.915 1.00 52.66 179 ARG A C 1
ATOM 1392 O O . ARG A 1 179 ? -17.645 6.220 -9.108 1.00 52.66 179 ARG A O 1
ATOM 1399 N N . SER A 1 180 ? -16.149 5.930 -7.475 1.00 51.09 180 SER A N 1
ATOM 1400 C CA . SER A 1 180 ? -14.975 6.001 -8.334 1.00 51.09 180 SER A CA 1
ATOM 1401 C C . SER A 1 180 ? -14.685 4.722 -9.104 1.00 51.09 180 SER A C 1
ATOM 1403 O O . SER A 1 180 ? -14.181 4.775 -10.216 1.00 51.09 180 SER A O 1
ATOM 1405 N N . THR A 1 181 ? -15.122 3.572 -8.588 1.00 47.84 181 THR A N 1
ATOM 1406 C CA . THR A 1 181 ? -14.997 2.289 -9.295 1.00 47.84 181 THR A CA 1
ATOM 1407 C C . THR A 1 181 ? -15.864 2.204 -10.554 1.00 47.84 181 THR A C 1
ATOM 1409 O O . THR A 1 181 ? -15.656 1.313 -11.373 1.00 47.84 181 THR A O 1
ATOM 1412 N N . ARG A 1 182 ? -16.834 3.115 -10.740 1.00 43.38 182 ARG A N 1
ATOM 1413 C CA . ARG A 1 182 ? -17.702 3.147 -11.932 1.00 43.38 182 ARG A CA 1
ATOM 1414 C C . ARG A 1 182 ? -17.207 4.066 -13.052 1.00 43.38 182 ARG A C 1
ATOM 1416 O O . ARG A 1 182 ? -17.648 3.880 -14.181 1.00 43.38 182 ARG A O 1
ATOM 1423 N N . ASP A 1 183 ? -16.330 5.030 -12.771 1.00 44.72 183 ASP A N 1
ATOM 1424 C CA . ASP A 1 183 ? -15.968 6.079 -13.743 1.00 44.72 183 ASP A CA 1
ATOM 1425 C C . ASP A 1 183 ? -14.659 5.780 -14.510 1.00 44.72 183 ASP A C 1
ATOM 1427 O O . ASP A 1 183 ? -14.428 6.329 -15.590 1.00 44.72 183 ASP A O 1
ATOM 1431 N N . ASP A 1 184 ? -13.853 4.824 -14.028 1.00 45.41 184 ASP A N 1
ATOM 1432 C CA . ASP A 1 184 ? -12.608 4.379 -14.684 1.00 45.41 184 ASP A CA 1
ATOM 1433 C C . ASP A 1 184 ? -12.844 3.548 -15.962 1.00 45.41 184 ASP A C 1
ATOM 1435 O O . ASP A 1 184 ? -11.967 3.454 -16.820 1.00 45.41 184 ASP A O 1
ATOM 1439 N N . GLY A 1 185 ? -14.048 2.995 -16.152 1.00 37.59 185 GLY A N 1
ATOM 1440 C CA . GLY A 1 185 ? -14.411 2.260 -17.372 1.00 37.59 185 GLY A CA 1
ATOM 1441 C C . GLY A 1 185 ? -14.806 3.150 -18.560 1.00 37.59 185 GLY A C 1
ATOM 1442 O O . GLY A 1 185 ? -14.793 2.688 -19.699 1.00 37.59 185 GLY A O 1
ATOM 1443 N N . ALA A 1 186 ? -15.156 4.420 -18.322 1.00 39.22 186 ALA A N 1
ATOM 1444 C CA . ALA A 1 186 ? -15.775 5.284 -19.334 1.00 39.22 186 ALA A CA 1
ATOM 1445 C C . ALA A 1 186 ? -14.843 6.369 -19.913 1.00 39.22 186 ALA A C 1
ATOM 1447 O O . ALA A 1 186 ? -15.154 6.934 -20.962 1.00 39.22 186 ALA A O 1
ATOM 1448 N N . ARG A 1 187 ? -13.689 6.655 -19.286 1.00 41.84 187 ARG A N 1
ATOM 1449 C CA . ARG A 1 187 ? -12.767 7.739 -19.709 1.00 41.84 187 ARG A CA 1
ATOM 1450 C C . ARG A 1 187 ? -11.546 7.286 -20.523 1.00 41.84 187 ARG A C 1
ATOM 1452 O O . ARG A 1 187 ? -10.733 8.126 -20.896 1.00 41.84 187 ARG A O 1
ATOM 1459 N N . GLY A 1 188 ? -11.421 5.993 -20.835 1.00 33.59 188 GLY A N 1
ATOM 1460 C CA . GLY A 1 188 ? -10.290 5.429 -21.591 1.00 33.59 188 GLY A CA 1
ATOM 1461 C C . GLY A 1 188 ? -10.335 5.619 -23.115 1.00 33.59 188 GLY A C 1
ATOM 1462 O O . GLY A 1 188 ? -9.361 5.305 -23.793 1.00 33.59 188 GLY A O 1
ATOM 1463 N N . LEU A 1 189 ? -11.430 6.140 -23.682 1.00 37.88 189 LEU A N 1
ATOM 1464 C CA . LEU A 1 189 ? -11.507 6.479 -25.105 1.00 37.88 189 LEU A CA 1
ATOM 1465 C C . LEU A 1 189 ? -11.826 7.966 -25.294 1.00 37.88 189 LEU A C 1
ATOM 1467 O O . LEU A 1 189 ? -12.837 8.451 -24.792 1.00 37.88 189 LEU A O 1
ATOM 1471 N N . ARG A 1 190 ? -11.024 8.621 -26.149 1.00 34.62 190 ARG A N 1
ATOM 1472 C CA . ARG A 1 190 ? -11.039 10.030 -26.617 1.00 34.62 190 ARG A CA 1
ATOM 1473 C C . ARG A 1 190 ? -10.097 10.944 -25.810 1.00 34.62 190 ARG A C 1
ATOM 1475 O O . ARG A 1 190 ? -10.303 11.155 -24.629 1.00 34.62 190 ARG A O 1
ATOM 1482 N N . ARG A 1 191 ? -9.076 11.586 -26.387 1.00 39.22 191 ARG A N 1
ATOM 1483 C CA . ARG A 1 191 ? -8.819 11.994 -27.780 1.00 39.22 191 ARG A CA 1
ATOM 1484 C C . ARG A 1 191 ? -7.327 11.871 -28.105 1.00 39.22 191 ARG A C 1
ATOM 1486 O O . ARG A 1 191 ? -6.519 12.539 -27.467 1.00 39.22 191 ARG A O 1
ATOM 1493 N N . ASP A 1 192 ? -7.008 11.138 -29.167 1.00 34.66 192 ASP A N 1
ATOM 1494 C CA . ASP A 1 192 ? -5.799 11.389 -29.947 1.00 34.66 192 ASP A CA 1
ATOM 1495 C C . ASP A 1 192 ? -5.916 12.787 -30.564 1.00 34.66 192 ASP A C 1
ATOM 1497 O O . ASP A 1 192 ? -6.846 13.083 -31.322 1.00 34.66 192 ASP A O 1
ATOM 1501 N N . ARG A 1 193 ? -4.990 13.674 -30.203 1.00 37.28 193 ARG A N 1
ATOM 1502 C CA . ARG A 1 193 ? -4.747 14.926 -30.918 1.00 37.28 193 ARG A CA 1
ATOM 1503 C C . ARG A 1 193 ? -3.429 14.732 -31.664 1.00 37.28 193 ARG A C 1
ATOM 1505 O O . ARG A 1 193 ? -2.428 14.477 -30.999 1.00 37.28 193 ARG A O 1
ATOM 1512 N N . PRO A 1 194 ? -3.389 14.845 -33.002 1.00 36.34 194 PRO A N 1
ATOM 1513 C CA . PRO A 1 194 ? -2.155 14.599 -33.730 1.00 36.34 194 PRO A CA 1
ATOM 1514 C C . PRO A 1 194 ? -1.115 15.659 -33.351 1.00 36.34 194 PRO A C 1
ATOM 1516 O O . PRO A 1 194 ? -1.343 16.864 -33.493 1.00 36.34 194 PRO A O 1
ATOM 1519 N N . VAL A 1 195 ? 0.021 15.190 -32.833 1.00 47.09 195 VAL A N 1
ATOM 1520 C CA . VAL A 1 195 ? 1.219 15.996 -32.593 1.00 47.09 195 VAL A CA 1
ATOM 1521 C C . VAL A 1 195 ? 1.846 16.314 -33.949 1.00 47.09 195 VAL A C 1
ATOM 1523 O O . VAL A 1 195 ? 2.134 15.426 -34.747 1.00 47.09 195 VAL A O 1
ATOM 1526 N N . ARG A 1 196 ? 2.027 17.607 -34.223 1.00 40.06 196 ARG A N 1
ATOM 1527 C CA . ARG A 1 196 ? 2.683 18.122 -35.431 1.00 40.06 196 ARG A CA 1
ATOM 1528 C C . ARG A 1 196 ? 4.158 17.680 -35.442 1.00 40.06 196 ARG A C 1
ATOM 1530 O O . ARG A 1 196 ? 4.831 17.895 -34.434 1.00 40.06 196 ARG A O 1
ATOM 1537 N N . PRO A 1 197 ? 4.682 17.098 -36.536 1.00 40.66 197 PRO A N 1
ATOM 1538 C CA . PRO A 1 197 ? 6.065 16.633 -36.571 1.00 40.66 197 PRO A CA 1
ATOM 1539 C C . PRO A 1 197 ? 7.063 17.802 -36.560 1.00 40.66 197 PRO A C 1
ATOM 1541 O O . PRO A 1 197 ? 6.829 18.847 -37.173 1.00 40.66 197 PRO A O 1
ATOM 1544 N N . ALA A 1 198 ? 8.172 17.604 -35.842 1.00 49.81 198 ALA A N 1
ATOM 1545 C CA . ALA A 1 198 ? 9.284 18.544 -35.714 1.00 49.81 198 ALA A CA 1
ATOM 1546 C C . ALA A 1 198 ? 10.113 18.650 -37.018 1.00 49.81 198 ALA A C 1
ATOM 1548 O O . ALA A 1 198 ? 10.160 17.688 -37.790 1.00 49.81 198 ALA A O 1
ATOM 1549 N N . PRO A 1 199 ? 10.775 19.794 -37.282 1.00 44.34 199 PRO A N 1
ATOM 1550 C CA . PRO A 1 199 ? 11.585 19.983 -38.485 1.00 44.34 199 PRO A CA 1
ATOM 1551 C C . PRO A 1 199 ? 12.896 19.176 -38.446 1.00 44.34 199 PRO A C 1
ATOM 1553 O O . PRO A 1 199 ? 13.533 19.045 -37.402 1.00 44.34 199 PRO A O 1
ATOM 1556 N N . ARG A 1 200 ? 13.299 18.646 -39.611 1.00 43.62 200 ARG A N 1
ATOM 1557 C CA . ARG A 1 200 ? 14.563 17.915 -39.830 1.00 43.62 200 ARG A CA 1
ATOM 1558 C C . ARG A 1 200 ? 15.789 18.829 -39.637 1.00 43.62 200 ARG A C 1
ATOM 1560 O O . ARG A 1 200 ? 15.739 19.973 -40.087 1.00 43.62 200 ARG A O 1
ATOM 1567 N N . PRO A 1 201 ? 16.899 18.332 -39.058 1.00 42.06 201 PRO A N 1
ATOM 1568 C CA . PRO A 1 201 ? 18.148 19.087 -38.971 1.00 42.06 201 PRO A CA 1
ATOM 1569 C C . PRO A 1 201 ? 18.844 19.208 -40.338 1.00 42.06 201 PRO A C 1
ATOM 1571 O O . PRO A 1 201 ? 18.764 18.308 -41.176 1.00 42.06 201 PRO A O 1
ATOM 1574 N N . ALA A 1 202 ? 19.507 20.349 -40.545 1.00 47.12 202 ALA A N 1
ATOM 1575 C CA . ALA A 1 202 ? 20.223 20.713 -41.763 1.00 47.12 202 ALA A CA 1
ATOM 1576 C C . ALA A 1 202 ? 21.453 19.820 -42.008 1.00 47.12 202 ALA A C 1
ATOM 1578 O O . ALA A 1 202 ? 22.177 19.470 -41.077 1.00 47.12 202 ALA A O 1
ATOM 1579 N N . ALA A 1 203 ? 21.675 19.471 -43.276 1.00 39.44 203 ALA A N 1
ATOM 1580 C CA . ALA A 1 203 ? 22.812 18.685 -43.731 1.00 39.44 203 ALA A CA 1
ATOM 1581 C C . ALA A 1 203 ? 24.131 19.460 -43.568 1.00 39.44 203 ALA A C 1
ATOM 1583 O O . ALA A 1 203 ? 24.244 20.620 -43.962 1.00 39.44 203 ALA A O 1
ATOM 1584 N N . TYR A 1 204 ? 25.124 18.779 -43.001 1.00 36.69 204 TYR A N 1
ATOM 1585 C CA . TYR A 1 204 ? 26.523 19.186 -42.962 1.00 36.69 204 TYR A CA 1
ATOM 1586 C C . TYR A 1 204 ? 27.113 18.970 -44.365 1.00 36.69 204 TYR A C 1
ATOM 1588 O O . TYR A 1 204 ? 27.124 17.840 -44.852 1.00 36.69 204 TYR A O 1
ATOM 1596 N N . HIS A 1 205 ? 27.565 20.030 -45.036 1.00 43.31 205 HIS A N 1
ATOM 1597 C CA . HIS A 1 205 ? 28.410 19.900 -46.223 1.00 43.31 205 HIS A CA 1
ATOM 1598 C C . HIS A 1 205 ? 29.873 20.028 -45.790 1.00 43.31 205 HIS A C 1
ATOM 1600 O O . HIS A 1 205 ? 30.351 21.127 -45.518 1.00 43.31 205 HIS A O 1
ATOM 1606 N N . GLU A 1 206 ? 30.574 18.894 -45.733 1.00 39.28 206 GLU A N 1
ATOM 1607 C CA . GLU A 1 206 ? 32.033 18.853 -45.834 1.00 39.28 206 GLU A CA 1
ATOM 1608 C C . GLU A 1 206 ? 32.434 19.257 -47.258 1.00 39.28 206 GLU A C 1
ATOM 1610 O O . GLU A 1 206 ? 32.027 18.630 -48.236 1.00 39.28 206 GLU A O 1
ATOM 1615 N N . GLY A 1 207 ? 33.225 20.322 -47.369 1.00 40.12 207 GLY A N 1
ATOM 1616 C CA . GLY A 1 207 ? 33.893 20.737 -48.596 1.00 40.12 207 GLY A CA 1
ATOM 1617 C C . GLY A 1 207 ? 35.401 20.688 -48.394 1.00 40.12 207 GLY A C 1
ATOM 1618 O O . GLY A 1 207 ? 36.003 21.671 -47.975 1.00 40.12 207 GLY A O 1
ATOM 1619 N N . VAL A 1 208 ? 35.992 19.531 -48.684 1.00 43.25 208 VAL A N 1
ATOM 1620 C CA . VAL A 1 208 ? 37.427 19.349 -48.927 1.00 43.25 208 VAL A CA 1
ATOM 1621 C C . VAL A 1 208 ? 37.682 19.646 -50.401 1.00 43.25 208 VAL A C 1
ATOM 1623 O O . VAL A 1 208 ? 37.147 18.921 -51.232 1.00 43.25 208 VAL A O 1
ATOM 1626 N N . VAL A 1 209 ? 38.523 20.633 -50.729 1.00 43.72 209 VAL A N 1
ATOM 1627 C CA . VAL A 1 209 ? 39.317 20.646 -51.975 1.00 43.72 209 VAL A CA 1
ATOM 1628 C C . VAL A 1 209 ? 40.644 21.372 -51.728 1.00 43.72 209 VAL A C 1
ATOM 1630 O O . VAL A 1 209 ? 40.665 22.548 -51.374 1.00 43.72 209 VAL A O 1
ATOM 1633 N N . SER A 1 210 ? 41.743 20.645 -51.938 1.00 39.91 210 SER A N 1
ATOM 1634 C CA . SER A 1 210 ? 43.084 21.170 -52.208 1.00 39.91 210 SER A CA 1
ATOM 1635 C C . SER A 1 210 ? 43.207 21.651 -53.653 1.00 39.91 210 SER A C 1
ATOM 1637 O O . SER A 1 210 ? 42.754 20.945 -54.553 1.00 39.91 210 SER A O 1
ATOM 1639 N N . ALA A 1 211 ? 43.904 22.768 -53.855 1.00 44.41 211 ALA A N 1
ATOM 1640 C CA . ALA A 1 211 ? 45.020 22.948 -54.795 1.00 44.41 211 ALA A CA 1
ATOM 1641 C C . ALA A 1 211 ? 45.623 24.341 -54.574 1.00 44.41 211 ALA A C 1
ATOM 1643 O O . ALA A 1 211 ? 44.833 25.311 -54.528 1.00 44.41 211 ALA A O 1
#

pLDDT: mean 70.07, std 18.14, range [33.59, 96.81]

Secondary structure (DSSP, 8-state):
----HHHHHHHHHHHHHHHHHHHHHHHHHHHHHTT-TTEEEETTEEEE--SS-----TTS-EEEEEETT-SS-EEEE-TTSSS-EEEEEEPPPTTSPPGGGGS--HHHHHHH-HHHHHHHHHTTS-EEHHHHHHHHT--HHHHHHHHHHHHHTTSEEEEEETTEEEEEE-HHHHHHHHHGGGTTTTSSS----PPPPPPPPPPP-------

Radius of gyration: 23.39 Å; chains: 1; bounding box: 67×48×82 Å